Protein AF-A0A0K2U3G9-F1 (afdb_monomer_lite)

Foldseek 3Di:
DDDDDDDDDDDDDDDDDPDDDPPVVVVVVVVVVVVVVVVVVVVPDPDDDDDDDDDDPPPPPVPPDPPPPVVVVVVVVVVVVVVVVVVVVVVVVVVVLVVLLVVLLVVLLVLLVCLLVVPPPVDLDDLVSLLVSLLVVCVVPLPVSVVVSLVSLLVVLLVLLVVLVVLVVVCVVPVVSVVVSVVSLVSNLVSLLVSQVSCQVSNVSSCVVPVVVVPDGSSNSSNVSNCCNNPPDDD

InterPro domains:
  IPR029717 FAM193 family [PTHR15109] (114-235)
  IPR060283 FAM193A, N-terminal domain [PF27002] (161-235)

pLDDT: mean 78.13, std 20.88, range [34.03, 97.81]

Secondary structure (DSSP, 8-state):
--------------------SSHHHHHHHHHHHHHHHHHHHGGG---------PPPTTS-----PPPPHHHHHHHHHHHHHHHHHHHHHHHHHHHHHHHHHHHHHHHHHHHHHHHHHT---SS----HHHHHHHHHHHHH-HHHHHHHHHHHHHHHHHHHHHHHHHHHHHHTT-GGGHHHHHHHHHHHHHHHHHHHHHHGGGSHHHHHHTGGGGT--HHHHHHHHHIIIIIIS--

Sequence (235 aa):
MSVEEECSGARSGKEMNSVDCEEDGMMQDKLLEELLRLRLADNSCSNSSSSSSMLPPKQRLKLFQPRSKFEQFKDILQESQLRHCCEVQSHKEEVGLRATWSELKDGIAAIYSNILSGANSHDKPDLTPLQDKVAQLTWKDPHQLFVRLESGIREFVIDLKLQLIELLQKQAKNPSLAQDFIQSLLDGYEKICTAAAYISPALQELEMGHLRIFGLTWELMNKHLYQSIIYTDPL

Organism: Lepeophtheirus salmonis (NCBI:txid72036)

Radius of gyration: 32.25 Å; chains: 1; bounding box: 82×42×107 Å

Structure (mmCIF, N/CA/C/O backbone):
data_AF-A0A0K2U3G9-F1
#
_entry.id   AF-A0A0K2U3G9-F1
#
loop_
_atom_site.group_PDB
_atom_site.id
_atom_site.type_symbol
_atom_site.label_atom_id
_atom_site.label_alt_id
_atom_site.label_comp_id
_atom_site.label_asym_id
_atom_site.label_entity_id
_atom_site.label_seq_id
_atom_site.pdbx_PDB_ins_code
_atom_site.Cartn_x
_atom_site.Cartn_y
_atom_site.Cartn_z
_atom_site.occupancy
_atom_site.B_iso_or_equiv
_atom_site.auth_seq_id
_atom_site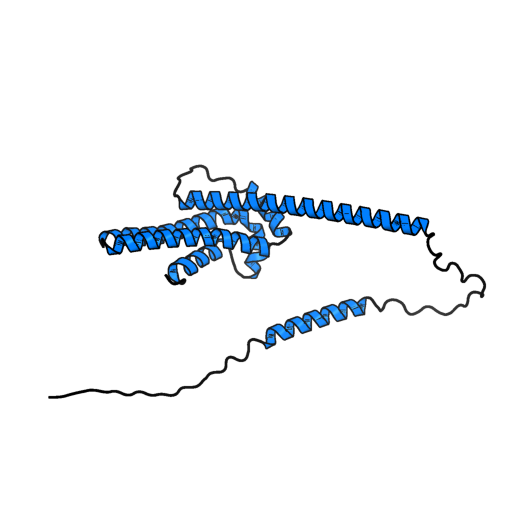.auth_comp_id
_atom_site.auth_asym_id
_atom_site.auth_atom_id
_atom_site.pdbx_PDB_model_num
ATOM 1 N N . MET A 1 1 ? -6.297 -21.100 65.114 1.00 39.56 1 MET A N 1
ATOM 2 C CA . MET A 1 1 ? -6.802 -22.061 64.116 1.00 39.56 1 MET A CA 1
ATOM 3 C C . MET A 1 1 ? -6.599 -21.373 62.775 1.00 39.56 1 MET A C 1
ATOM 5 O O . MET A 1 1 ? -7.385 -20.497 62.459 1.00 39.56 1 MET A O 1
ATOM 9 N N . SER A 1 2 ? -5.423 -21.460 62.141 1.00 38.16 2 SER A N 1
ATOM 10 C CA . SER A 1 2 ? -4.873 -22.662 61.469 1.00 38.16 2 SER A CA 1
ATOM 11 C C . SER A 1 2 ? -5.926 -23.170 60.479 1.00 38.16 2 SER A C 1
ATOM 13 O O . SER A 1 2 ? -7.016 -23.510 60.924 1.00 38.16 2 SER A O 1
ATOM 15 N N . VAL A 1 3 ? -5.707 -23.142 59.165 1.00 44.44 3 VAL A N 1
ATOM 16 C CA . VAL A 1 3 ? -4.705 -23.973 58.486 1.00 44.44 3 VAL A CA 1
ATOM 17 C C . VAL A 1 3 ? -4.186 -23.288 57.210 1.00 44.44 3 VAL A C 1
ATOM 19 O O . VAL A 1 3 ? -4.952 -22.684 56.463 1.00 44.44 3 VAL A O 1
ATOM 22 N N . GLU A 1 4 ? -2.877 -23.398 57.014 1.00 41.50 4 GLU A N 1
ATOM 23 C CA . GLU A 1 4 ? -2.138 -23.213 55.765 1.00 41.50 4 GLU A CA 1
ATOM 24 C C . GLU A 1 4 ? -2.431 -24.392 54.823 1.00 41.50 4 GLU A C 1
ATOM 26 O O . GLU A 1 4 ? -2.598 -25.514 55.294 1.00 41.50 4 GLU A O 1
ATOM 31 N N . GLU A 1 5 ? -2.432 -24.186 53.506 1.00 46.62 5 GLU A N 1
ATOM 32 C CA . GLU A 1 5 ? -2.226 -25.305 52.581 1.00 46.62 5 GLU A CA 1
ATOM 33 C C . GLU A 1 5 ? -1.282 -24.881 51.453 1.00 46.62 5 GLU A C 1
ATOM 35 O O . GLU A 1 5 ? -1.636 -24.183 50.502 1.00 46.62 5 GLU A O 1
ATOM 40 N N . GLU A 1 6 ? -0.028 -25.284 51.641 1.00 39.62 6 GLU A N 1
ATOM 41 C CA . GLU A 1 6 ? 0.981 -25.448 50.610 1.00 39.62 6 GLU A CA 1
ATOM 42 C C . GLU A 1 6 ? 0.557 -26.555 49.635 1.00 39.62 6 GLU A C 1
ATOM 44 O O . GLU A 1 6 ? 0.100 -27.622 50.044 1.00 39.62 6 GLU A O 1
ATOM 49 N N . CYS A 1 7 ? 0.840 -26.371 48.346 1.00 36.06 7 CYS A N 1
ATOM 50 C CA . CYS A 1 7 ? 1.172 -27.504 47.490 1.00 36.06 7 CYS A CA 1
ATOM 51 C C . CYS A 1 7 ? 2.282 -27.133 46.508 1.00 36.06 7 CYS A C 1
ATOM 53 O O . CYS A 1 7 ? 2.092 -26.445 45.507 1.00 36.06 7 CYS A O 1
ATOM 55 N N . SER A 1 8 ? 3.465 -27.639 46.851 1.00 37.75 8 SER A N 1
ATOM 56 C CA . SER A 1 8 ? 4.645 -27.798 46.018 1.00 37.75 8 SER A CA 1
ATOM 57 C C . SER A 1 8 ? 4.363 -28.667 44.790 1.00 37.75 8 SER A C 1
ATOM 59 O O . SER A 1 8 ? 3.769 -29.738 44.909 1.00 37.75 8 SER A O 1
ATOM 61 N N . GLY A 1 9 ? 4.903 -28.279 43.637 1.00 34.81 9 GLY A N 1
ATOM 62 C CA . GLY A 1 9 ? 4.912 -29.113 42.439 1.00 34.81 9 GLY A CA 1
ATOM 63 C C . GLY A 1 9 ? 6.086 -28.789 41.526 1.00 34.81 9 GLY A C 1
ATOM 64 O O . GLY A 1 9 ? 5.902 -28.266 40.434 1.00 34.81 9 GLY A O 1
ATOM 65 N N . ALA A 1 10 ? 7.302 -29.094 41.979 1.00 39.78 10 ALA A N 1
ATOM 66 C CA . ALA A 1 10 ? 8.484 -29.108 41.129 1.00 39.78 10 ALA A CA 1
ATOM 67 C C . ALA A 1 10 ? 8.396 -30.270 40.126 1.00 39.78 10 ALA A C 1
ATOM 69 O O . ALA A 1 10 ? 8.306 -31.435 40.521 1.00 39.78 10 ALA A O 1
ATOM 70 N N . ARG A 1 11 ? 8.505 -29.975 38.826 1.00 39.19 11 ARG A N 1
ATOM 71 C CA . ARG A 1 11 ? 8.952 -30.967 37.844 1.00 39.19 11 ARG A CA 1
ATOM 72 C C . ARG A 1 11 ? 9.837 -30.333 36.779 1.00 39.19 11 ARG A C 1
ATOM 74 O O . ARG A 1 11 ? 9.391 -29.605 35.903 1.00 39.19 11 ARG A O 1
ATOM 81 N N . SER A 1 12 ? 11.116 -30.665 36.926 1.00 42.38 12 SER A N 1
ATOM 82 C CA . SER A 1 12 ? 12.173 -30.625 35.924 1.00 42.38 12 SER A CA 1
ATOM 83 C C . SER A 1 12 ? 11.718 -31.272 34.612 1.00 42.38 12 SER A C 1
ATOM 85 O O . SER A 1 12 ? 11.101 -32.341 34.625 1.00 42.38 12 SER A O 1
ATOM 87 N N . GLY A 1 13 ? 12.030 -30.624 33.491 1.00 35.44 13 GLY A N 1
ATOM 88 C CA . GLY A 1 13 ? 11.599 -31.055 32.167 1.00 35.44 13 GLY A CA 1
ATOM 89 C C . GLY A 1 13 ? 12.324 -30.334 31.037 1.00 35.44 13 GLY A C 1
ATOM 90 O O . GLY A 1 13 ? 11.703 -29.576 30.314 1.00 35.44 13 GLY A O 1
ATOM 91 N N . LYS A 1 14 ? 13.621 -30.637 30.907 1.00 38.44 14 LYS A N 1
ATOM 92 C CA . LYS A 1 14 ? 14.368 -30.793 29.647 1.00 38.44 14 LYS A CA 1
ATOM 93 C C . LYS A 1 14 ? 14.402 -29.604 28.668 1.00 38.44 14 LYS A C 1
ATOM 95 O O . LYS A 1 14 ? 13.476 -29.370 27.901 1.00 38.44 14 LYS A O 1
ATOM 100 N N . GLU A 1 15 ? 15.574 -28.969 28.623 1.00 37.44 15 GLU A N 1
ATOM 101 C CA . GLU A 1 15 ? 16.102 -28.286 27.439 1.00 37.44 15 GLU A CA 1
ATOM 102 C C . GLU A 1 15 ? 15.908 -29.166 26.196 1.00 37.44 15 GLU A C 1
ATOM 104 O O . GLU A 1 15 ? 16.356 -30.317 26.158 1.00 37.44 15 GLU A O 1
ATOM 109 N N . MET A 1 16 ? 15.226 -28.626 25.187 1.00 35.97 16 MET A N 1
ATOM 110 C CA . MET A 1 16 ? 15.185 -29.198 23.849 1.00 35.97 16 MET A CA 1
ATOM 111 C C . MET A 1 16 ? 15.924 -28.228 22.932 1.00 35.97 16 MET A C 1
ATOM 113 O O . MET A 1 16 ? 15.447 -27.131 22.653 1.00 35.97 16 MET A O 1
ATOM 117 N N . ASN A 1 17 ? 17.133 -28.639 22.556 1.00 34.59 17 ASN A N 1
ATOM 118 C CA . ASN A 1 17 ? 18.014 -27.976 21.606 1.00 34.59 17 ASN A CA 1
ATOM 119 C C . ASN A 1 17 ? 17.257 -27.598 20.326 1.00 34.59 17 ASN A C 1
ATOM 121 O O . ASN A 1 17 ? 16.762 -28.481 19.628 1.00 34.59 17 ASN A O 1
ATOM 125 N N . SER A 1 18 ? 17.239 -26.308 19.986 1.00 35.03 18 SER A N 1
ATOM 126 C CA . SER A 1 18 ? 17.049 -25.845 18.611 1.00 35.03 18 SER A CA 1
ATOM 127 C C . SER A 1 18 ? 18.429 -25.657 17.981 1.00 35.03 18 SER A C 1
ATOM 129 O O . SER A 1 18 ? 18.993 -24.565 17.970 1.00 35.03 18 SER A O 1
ATOM 131 N N . VAL A 1 19 ? 19.006 -26.750 17.511 1.00 47.91 19 VAL A N 1
ATOM 132 C CA . VAL A 1 19 ? 20.070 -26.714 16.510 1.00 47.91 19 VAL A CA 1
ATOM 133 C C . VAL A 1 19 ? 19.450 -27.435 15.334 1.00 47.91 19 VAL A C 1
ATOM 135 O O . VAL A 1 19 ? 19.122 -28.597 15.513 1.00 47.91 19 VAL A O 1
ATOM 138 N N . ASP A 1 20 ? 19.125 -26.694 14.271 1.00 42.78 20 ASP A N 1
ATOM 139 C CA . ASP A 1 20 ? 18.938 -27.157 12.879 1.00 42.78 20 ASP A CA 1
ATOM 140 C C . ASP A 1 20 ? 18.245 -26.057 12.042 1.00 42.78 20 ASP A C 1
ATOM 142 O O . ASP A 1 20 ? 17.193 -26.263 11.446 1.00 42.78 20 ASP A O 1
ATOM 146 N N . CYS A 1 21 ? 18.826 -24.849 12.010 1.00 40.66 21 CYS A N 1
ATOM 147 C CA . CYS A 1 21 ? 18.434 -23.802 11.048 1.00 40.66 21 CYS A CA 1
ATOM 148 C C . CYS A 1 21 ? 19.629 -23.190 10.292 1.00 40.66 21 CYS A C 1
ATOM 150 O O . CYS A 1 21 ? 19.427 -22.331 9.439 1.00 40.66 21 CYS A O 1
ATOM 152 N N . GLU A 1 22 ? 20.870 -23.600 10.581 1.00 42.91 22 GLU A N 1
ATOM 153 C CA . GLU A 1 22 ? 22.068 -22.995 9.970 1.00 42.91 22 GLU A CA 1
ATOM 154 C C . GLU A 1 22 ? 22.642 -23.803 8.789 1.00 42.91 22 GLU A C 1
ATOM 156 O O . GLU A 1 22 ? 23.454 -23.276 8.028 1.00 42.91 22 GLU A O 1
ATOM 161 N N . GLU A 1 23 ? 22.213 -25.053 8.571 1.00 46.56 23 GLU A N 1
ATOM 162 C CA . GLU A 1 23 ? 22.755 -25.884 7.480 1.00 46.56 23 GLU A CA 1
ATOM 163 C C . GLU A 1 23 ? 22.152 -25.572 6.097 1.00 46.56 23 GLU A C 1
ATOM 165 O O . GLU A 1 23 ? 22.864 -25.663 5.093 1.00 46.56 23 GLU A O 1
ATOM 170 N N . ASP A 1 24 ? 20.899 -25.110 6.023 1.00 46.84 24 ASP A N 1
ATOM 171 C CA . ASP A 1 24 ? 20.228 -24.839 4.739 1.00 46.84 24 ASP A CA 1
ATOM 172 C C . ASP A 1 24 ? 20.798 -23.609 4.008 1.00 46.84 24 ASP A C 1
ATOM 174 O O . ASP A 1 24 ? 20.895 -23.602 2.777 1.00 46.84 24 ASP A O 1
ATOM 178 N N . GLY A 1 25 ? 21.258 -22.592 4.749 1.00 49.56 25 GLY A N 1
ATOM 179 C CA . GLY A 1 25 ? 21.891 -21.400 4.171 1.00 49.56 25 GLY A CA 1
ATOM 180 C C . GLY A 1 25 ? 23.269 -21.696 3.569 1.00 49.56 25 GLY A C 1
ATOM 181 O O . GLY A 1 25 ? 23.576 -21.273 2.455 1.00 49.56 25 GLY A O 1
ATOM 182 N N . MET A 1 26 ? 24.076 -22.517 4.251 1.00 52.31 26 MET A N 1
ATOM 183 C CA . MET A 1 26 ? 25.402 -22.909 3.754 1.00 52.31 26 MET A CA 1
ATOM 184 C C . MET A 1 26 ? 25.339 -23.800 2.507 1.00 52.31 26 MET A C 1
ATOM 186 O O . MET A 1 26 ? 26.293 -23.830 1.723 1.00 52.31 26 MET A O 1
ATOM 190 N N . MET A 1 27 ? 24.254 -24.556 2.314 1.00 59.66 27 MET A N 1
ATOM 191 C CA . MET A 1 27 ? 24.106 -25.426 1.146 1.00 59.66 27 MET A CA 1
ATOM 192 C C . MET A 1 27 ? 23.748 -24.640 -0.121 1.00 59.66 27 MET A C 1
ATOM 194 O O . MET A 1 27 ? 24.215 -24.989 -1.206 1.00 59.66 27 MET A O 1
ATOM 198 N N . GLN A 1 28 ? 22.989 -23.549 0.013 1.00 58.00 28 GLN A N 1
ATOM 199 C CA . GLN A 1 28 ? 22.645 -22.663 -1.103 1.00 58.00 28 GLN A CA 1
ATOM 200 C C . GLN A 1 28 ? 23.845 -21.835 -1.574 1.00 58.00 28 GLN A C 1
ATOM 202 O O . GLN A 1 28 ? 24.060 -21.726 -2.783 1.00 58.00 28 GLN A O 1
ATOM 207 N N . ASP A 1 29 ? 24.685 -21.365 -0.650 1.00 61.31 29 ASP A N 1
ATOM 208 C CA . ASP A 1 29 ? 25.920 -20.651 -0.995 1.00 61.31 29 ASP A CA 1
ATOM 209 C C . ASP A 1 29 ? 26.929 -21.560 -1.708 1.00 61.31 29 ASP A C 1
ATOM 211 O O . ASP A 1 29 ? 27.499 -21.175 -2.731 1.00 61.31 29 ASP A O 1
ATOM 215 N N . LYS A 1 30 ? 27.076 -22.816 -1.261 1.00 68.12 30 LYS A N 1
ATOM 216 C CA . LYS A 1 30 ? 27.900 -23.811 -1.969 1.00 68.12 30 LYS A CA 1
ATOM 217 C C . LYS A 1 30 ? 27.366 -24.119 -3.365 1.00 68.12 30 LYS A C 1
ATOM 219 O O . LYS A 1 30 ? 28.153 -24.283 -4.291 1.00 68.12 30 LYS A O 1
ATOM 224 N N . LEU A 1 31 ? 26.044 -24.184 -3.539 1.00 72.38 31 LEU A N 1
ATOM 225 C CA . LEU A 1 31 ? 25.434 -24.431 -4.847 1.00 72.38 31 LEU A CA 1
ATOM 226 C C . LEU A 1 31 ? 25.661 -23.254 -5.811 1.00 72.38 31 LEU A C 1
ATOM 228 O O . LEU A 1 31 ? 25.920 -23.462 -6.998 1.00 72.38 31 LEU A O 1
ATOM 232 N N . LEU A 1 32 ? 25.590 -22.022 -5.298 1.00 66.75 32 LEU A N 1
ATOM 233 C CA . LEU A 1 32 ? 25.846 -20.801 -6.059 1.00 66.75 32 LEU A CA 1
ATOM 234 C C . LEU A 1 32 ? 27.323 -20.687 -6.462 1.00 66.75 32 LEU A C 1
ATOM 236 O O . LEU A 1 32 ? 27.629 -20.327 -7.602 1.00 66.75 32 LEU A O 1
ATOM 240 N N . GLU A 1 33 ? 28.232 -21.048 -5.558 1.00 74.56 33 GLU A N 1
ATOM 241 C CA . GLU A 1 33 ? 29.670 -21.059 -5.818 1.00 74.56 33 GLU A CA 1
ATOM 242 C C . GLU A 1 33 ? 30.053 -22.138 -6.847 1.00 74.56 33 GLU A C 1
ATOM 244 O O . GLU A 1 33 ? 30.820 -21.862 -7.773 1.00 74.56 33 GLU A O 1
ATOM 249 N N . GLU A 1 34 ? 29.436 -23.323 -6.786 1.00 75.31 34 GLU A N 1
ATOM 250 C CA . GLU A 1 34 ? 29.651 -24.400 -7.763 1.00 75.31 34 GLU A CA 1
ATOM 251 C C . GLU A 1 34 ? 29.110 -24.028 -9.161 1.00 75.31 34 GLU A C 1
ATOM 253 O O . GLU A 1 34 ? 29.770 -24.269 -10.178 1.00 75.31 34 GLU A O 1
ATOM 258 N N . LEU A 1 35 ? 27.952 -23.356 -9.234 1.00 70.62 35 LEU A N 1
ATOM 259 C CA . LEU A 1 35 ? 27.378 -22.837 -10.486 1.00 70.62 35 LEU A CA 1
ATOM 260 C C . LEU A 1 35 ? 28.240 -21.734 -11.119 1.00 70.62 35 LEU A C 1
ATOM 262 O O . LEU A 1 35 ? 28.411 -21.704 -12.342 1.00 70.62 35 LEU A O 1
ATOM 266 N N . LEU A 1 36 ? 28.816 -20.845 -10.305 1.00 69.62 36 LEU A N 1
ATOM 267 C CA . LEU A 1 36 ? 29.762 -19.826 -10.770 1.00 69.62 36 LEU A CA 1
ATOM 268 C C . LEU A 1 36 ? 31.065 -20.460 -11.273 1.00 69.62 36 LEU A C 1
ATOM 270 O O . LEU A 1 36 ? 31.606 -20.032 -12.296 1.00 69.62 36 LEU A O 1
ATOM 274 N N . ARG A 1 37 ? 31.540 -21.518 -10.609 1.00 71.44 37 ARG A N 1
ATOM 275 C CA . ARG A 1 37 ? 32.759 -22.240 -10.991 1.00 71.44 37 ARG A CA 1
ATOM 276 C C . ARG A 1 37 ? 32.603 -22.994 -12.312 1.00 71.44 37 ARG A C 1
ATOM 278 O O . ARG A 1 37 ? 33.490 -22.910 -13.162 1.00 71.44 37 ARG A O 1
ATOM 285 N N . LEU A 1 38 ? 31.464 -23.658 -12.522 1.00 64.44 38 LEU A N 1
ATOM 286 C CA . LEU A 1 38 ? 31.131 -24.340 -13.781 1.00 64.44 38 LEU A CA 1
ATOM 287 C C . LEU A 1 38 ? 31.044 -23.353 -14.953 1.00 64.44 38 LEU A C 1
ATOM 289 O O . LEU A 1 38 ? 31.594 -23.607 -16.024 1.00 64.44 38 LEU A O 1
ATOM 293 N N . ARG A 1 39 ? 30.467 -22.167 -14.730 1.00 60.47 39 ARG A N 1
ATOM 294 C CA . ARG A 1 39 ? 30.346 -21.138 -15.773 1.00 60.47 39 ARG A CA 1
ATOM 295 C C . ARG A 1 39 ? 31.678 -20.494 -16.166 1.00 60.47 39 ARG A C 1
ATOM 297 O O . ARG A 1 39 ? 31.834 -20.053 -17.304 1.00 60.47 39 ARG A O 1
ATOM 304 N N . LEU A 1 40 ? 32.640 -20.445 -15.245 1.00 57.41 40 LEU A N 1
ATOM 305 C CA . LEU A 1 40 ? 34.004 -19.991 -15.530 1.00 57.41 40 LEU A CA 1
ATOM 306 C C . LEU A 1 40 ? 34.846 -21.078 -16.221 1.00 57.41 40 LEU A C 1
ATOM 308 O O . LEU A 1 40 ? 35.715 -20.742 -17.025 1.00 57.41 40 LEU A O 1
ATOM 312 N N . ALA A 1 41 ? 34.569 -22.361 -15.964 1.00 52.91 41 ALA A N 1
ATOM 313 C CA . ALA A 1 41 ? 35.246 -23.482 -16.617 1.00 52.91 41 ALA A CA 1
ATOM 314 C C . ALA A 1 41 ? 34.817 -23.655 -18.088 1.00 52.91 41 ALA A C 1
ATOM 316 O O . ALA A 1 41 ? 35.678 -23.837 -18.954 1.00 52.91 41 ALA A O 1
ATOM 317 N N . ASP A 1 42 ? 33.527 -23.487 -18.398 1.00 46.91 42 ASP A N 1
ATOM 318 C CA . ASP A 1 42 ? 32.988 -23.623 -19.763 1.00 46.91 42 ASP A CA 1
ATOM 319 C C . ASP A 1 42 ? 33.514 -22.566 -20.749 1.00 46.91 42 ASP A C 1
ATOM 321 O O . ASP A 1 42 ? 33.538 -22.790 -21.958 1.00 46.91 42 ASP A O 1
ATOM 325 N N . ASN A 1 43 ? 34.034 -21.440 -20.252 1.00 44.69 43 ASN A N 1
ATOM 326 C CA . ASN A 1 43 ? 34.634 -20.399 -21.092 1.00 44.69 43 ASN A CA 1
ATOM 327 C C . ASN A 1 43 ? 36.109 -20.659 -21.456 1.00 44.69 43 ASN A C 1
ATOM 329 O O . ASN A 1 43 ? 36.732 -19.828 -22.118 1.00 44.69 43 ASN A O 1
ATOM 333 N N . SER A 1 44 ? 36.685 -21.792 -21.035 1.00 43.31 44 SER A N 1
ATOM 334 C CA . SER A 1 44 ? 38.111 -22.096 -21.231 1.00 43.31 44 SER A CA 1
ATOM 335 C C . SER A 1 44 ? 38.412 -23.308 -22.119 1.00 43.31 44 SER A C 1
ATOM 337 O O . SER A 1 44 ? 39.584 -23.602 -22.360 1.00 43.31 44 SER A O 1
ATOM 339 N N . CYS A 1 45 ? 37.409 -23.986 -22.689 1.00 39.44 45 CYS A N 1
ATOM 340 C CA . CYS A 1 45 ? 37.639 -25.166 -23.532 1.00 39.44 45 CYS A CA 1
ATOM 341 C C . CYS A 1 45 ? 36.804 -25.177 -24.816 1.00 39.44 45 CYS A C 1
ATOM 343 O O . CYS A 1 45 ? 35.952 -26.031 -25.031 1.00 39.44 45 CYS A O 1
ATOM 345 N N . SER A 1 46 ? 37.157 -24.296 -25.745 1.00 37.78 46 SER A N 1
ATOM 346 C CA . SER A 1 46 ? 36.935 -24.552 -27.168 1.00 37.78 46 SER A CA 1
ATOM 347 C C . SER A 1 46 ? 38.105 -23.991 -27.965 1.00 37.78 46 SER A C 1
ATOM 349 O O . SER A 1 46 ? 38.115 -22.814 -28.319 1.00 37.78 46 SER A O 1
ATOM 351 N N . ASN A 1 47 ? 39.132 -24.827 -28.158 1.00 35.62 47 ASN A N 1
ATOM 352 C CA . ASN A 1 47 ? 39.751 -25.105 -29.462 1.00 35.62 47 ASN A CA 1
ATOM 353 C C . ASN A 1 47 ? 41.090 -25.838 -29.287 1.00 35.62 47 ASN A C 1
ATOM 355 O O . ASN A 1 47 ? 42.143 -25.222 -29.126 1.00 35.62 47 ASN A O 1
ATOM 359 N N . SER A 1 48 ? 41.073 -27.163 -29.414 1.00 39.19 48 SER A N 1
ATOM 360 C CA . SER A 1 48 ? 42.279 -27.941 -29.700 1.00 39.19 48 SER A CA 1
ATOM 361 C C . SER A 1 48 ? 41.964 -29.077 -30.670 1.00 39.19 48 SER A C 1
ATOM 363 O O . SER A 1 48 ? 41.461 -30.128 -30.291 1.00 39.19 48 SER A O 1
ATOM 365 N N . SER A 1 49 ? 42.254 -28.848 -31.953 1.00 38.00 49 SER A N 1
ATOM 366 C CA . SER A 1 49 ? 42.854 -29.834 -32.872 1.00 38.00 49 SER A CA 1
ATOM 367 C C . SER A 1 49 ? 42.860 -29.295 -34.304 1.00 38.00 49 SER A C 1
ATOM 369 O O . SER A 1 49 ? 41.858 -29.337 -35.007 1.00 38.00 49 SER A O 1
ATOM 371 N N . SER A 1 50 ? 44.014 -28.807 -34.763 1.00 34.03 50 SER A N 1
ATOM 372 C CA . SER A 1 50 ? 44.369 -28.770 -36.189 1.00 34.03 50 SER A CA 1
ATOM 373 C C . SER A 1 50 ? 45.888 -28.648 -36.334 1.00 34.03 50 SER A C 1
ATOM 375 O O . SER A 1 50 ? 46.468 -27.580 -36.180 1.00 34.03 50 SER A O 1
ATOM 377 N N . SER A 1 51 ? 46.504 -29.813 -36.542 1.00 35.56 51 SER A N 1
ATOM 378 C CA . SER A 1 51 ? 47.657 -30.083 -37.413 1.00 35.56 51 SER A CA 1
ATOM 379 C C . SER A 1 51 ? 48.663 -28.955 -37.686 1.00 35.56 51 SER A C 1
ATOM 381 O O . SER A 1 51 ? 48.416 -28.019 -38.443 1.00 35.56 51 SER A O 1
ATOM 383 N N . SER A 1 52 ? 49.872 -29.170 -37.163 1.00 46.47 52 SER A N 1
ATOM 384 C CA . SER A 1 52 ? 51.124 -28.518 -37.537 1.00 46.47 52 SER A CA 1
ATOM 385 C C . SER A 1 52 ? 51.359 -28.493 -39.052 1.00 46.47 52 SER A C 1
ATOM 387 O O . SER A 1 52 ? 51.656 -29.517 -39.660 1.00 46.47 52 SER A O 1
ATOM 389 N N . SER A 1 53 ? 51.368 -27.297 -39.635 1.00 40.09 53 SER A N 1
ATOM 390 C CA . SER A 1 53 ? 52.144 -26.999 -40.840 1.00 40.09 53 SER A CA 1
ATOM 391 C C . SER A 1 53 ? 52.953 -25.733 -40.581 1.00 40.09 53 SER A C 1
ATOM 393 O O . SER A 1 53 ? 52.398 -24.644 -40.423 1.00 40.09 53 SER A O 1
ATOM 395 N N . MET A 1 54 ? 54.271 -25.890 -40.468 1.00 46.78 54 MET A N 1
ATOM 396 C CA . MET A 1 54 ? 55.199 -24.787 -40.253 1.00 46.78 54 MET A CA 1
ATOM 397 C C . MET A 1 54 ? 55.209 -23.855 -41.464 1.00 46.78 54 MET A C 1
ATOM 399 O O . MET A 1 54 ? 55.588 -24.259 -42.561 1.00 46.78 54 MET A O 1
ATOM 403 N N . LEU A 1 55 ? 54.834 -22.594 -41.248 1.00 44.50 55 LEU A N 1
ATOM 404 C CA . LEU A 1 55 ? 55.116 -21.512 -42.185 1.00 44.50 55 LEU A CA 1
ATOM 405 C C . LEU A 1 55 ? 56.515 -20.924 -41.919 1.00 44.50 55 LEU A C 1
ATOM 407 O O . LEU A 1 55 ? 56.982 -20.941 -40.775 1.00 44.50 55 LEU A O 1
ATOM 411 N N . PRO A 1 56 ? 57.199 -20.399 -42.954 1.00 47.41 56 PRO A N 1
ATOM 412 C CA . PRO A 1 56 ? 58.604 -20.026 -42.865 1.00 47.41 56 PRO A CA 1
ATOM 413 C C . PRO A 1 56 ? 58.865 -18.841 -41.912 1.00 47.41 56 PRO A C 1
ATOM 415 O O . PRO A 1 56 ? 57.992 -17.983 -41.737 1.00 47.41 56 PRO A O 1
ATOM 418 N N . PRO A 1 57 ? 60.090 -18.698 -41.359 1.00 46.31 57 PRO A N 1
ATOM 419 C CA . PRO A 1 57 ? 60.412 -17.778 -40.255 1.00 46.31 57 PRO A CA 1
ATOM 420 C C . PRO A 1 57 ? 60.454 -16.272 -40.596 1.00 46.31 57 PRO A C 1
ATOM 422 O O . PRO A 1 57 ? 61.204 -15.528 -39.969 1.00 46.31 57 PRO A O 1
ATOM 425 N N . LYS A 1 58 ? 59.698 -15.786 -41.591 1.00 45.62 58 LYS A N 1
ATOM 426 C CA . LYS A 1 58 ? 59.741 -14.373 -42.035 1.00 45.62 58 LYS A CA 1
ATOM 427 C C . LYS A 1 58 ? 58.389 -13.657 -42.130 1.00 45.62 58 LYS A C 1
ATOM 429 O O . LYS A 1 58 ? 58.335 -12.543 -42.632 1.00 45.62 58 LYS A O 1
ATOM 434 N N . GLN A 1 59 ? 57.307 -14.229 -41.600 1.00 51.72 59 GLN A N 1
ATOM 435 C CA . GLN A 1 59 ? 55.984 -13.573 -41.584 1.00 51.72 59 GLN A CA 1
ATOM 436 C C . GLN A 1 59 ? 55.353 -13.497 -40.183 1.00 51.72 59 GLN A C 1
ATOM 438 O O . GLN A 1 59 ? 54.138 -13.429 -40.038 1.00 51.72 59 GLN A O 1
ATOM 443 N N . ARG A 1 60 ? 56.175 -13.486 -39.123 1.00 51.44 60 ARG A N 1
ATOM 444 C CA . ARG A 1 60 ? 55.712 -13.548 -37.723 1.00 51.44 60 ARG A CA 1
ATOM 445 C C . ARG A 1 60 ? 55.653 -12.196 -36.994 1.00 51.44 60 ARG A C 1
ATOM 447 O O . ARG A 1 60 ? 55.660 -12.163 -35.772 1.00 51.44 60 ARG A O 1
ATOM 454 N N . LEU A 1 61 ? 55.592 -11.081 -37.724 1.00 51.72 61 LEU A N 1
ATOM 455 C CA . LEU A 1 61 ? 55.528 -9.724 -37.161 1.00 51.72 61 LEU A CA 1
ATOM 456 C C . LEU A 1 61 ? 54.430 -8.894 -37.847 1.00 51.72 61 LEU A C 1
ATOM 458 O O . LEU A 1 61 ? 54.681 -7.853 -38.439 1.00 51.72 61 LEU A O 1
ATOM 462 N N . LYS A 1 62 ? 53.177 -9.333 -37.724 1.00 51.25 62 LYS A N 1
ATOM 463 C CA . LYS A 1 62 ? 52.101 -8.383 -37.403 1.00 51.25 62 LYS A CA 1
ATOM 464 C C . LYS A 1 62 ? 51.735 -8.590 -35.938 1.00 51.25 62 LYS A C 1
ATOM 466 O O . LYS A 1 62 ? 50.605 -8.914 -35.595 1.00 51.25 62 LYS A O 1
ATOM 471 N N . LEU A 1 63 ? 52.763 -8.498 -35.088 1.00 48.06 63 LEU A N 1
ATOM 472 C CA . LEU A 1 63 ? 52.576 -8.298 -33.659 1.00 48.06 63 LEU A CA 1
ATOM 473 C C . LEU A 1 63 ? 51.713 -7.049 -33.503 1.00 48.06 63 LEU A C 1
ATOM 475 O O . LEU A 1 63 ? 51.949 -6.068 -34.208 1.00 48.06 63 LEU A O 1
ATOM 479 N N . PHE A 1 64 ? 50.736 -7.122 -32.604 1.00 53.22 64 PHE A N 1
ATOM 480 C CA . PHE A 1 64 ? 49.984 -5.998 -32.060 1.00 53.22 64 PHE A CA 1
ATOM 481 C C . PHE A 1 64 ? 50.853 -4.731 -32.062 1.00 53.22 64 PHE A C 1
ATOM 483 O O . PHE A 1 64 ? 51.778 -4.609 -31.258 1.00 53.22 64 PHE A O 1
ATOM 490 N N . GLN A 1 65 ? 50.641 -3.840 -33.035 1.00 57.28 65 GLN A N 1
ATOM 491 C CA . GLN A 1 65 ? 51.382 -2.587 -33.078 1.00 57.28 65 GLN A CA 1
ATOM 492 C C . GLN A 1 65 ? 50.879 -1.765 -31.892 1.00 57.28 65 GLN A C 1
ATOM 494 O O . GLN A 1 65 ? 49.670 -1.525 -31.818 1.00 57.28 65 GLN A O 1
ATOM 499 N N . PRO A 1 66 ? 51.748 -1.348 -30.953 1.00 59.56 66 PRO A N 1
ATOM 500 C CA . PRO A 1 66 ? 51.321 -0.478 -29.872 1.00 59.56 66 PRO A CA 1
ATOM 501 C C . PRO A 1 66 ? 50.686 0.763 -30.494 1.00 59.56 66 PRO A C 1
ATOM 503 O O . PRO A 1 66 ? 51.322 1.434 -31.313 1.00 59.56 66 PRO A O 1
ATOM 506 N N . ARG A 1 67 ? 49.422 1.046 -30.148 1.00 67.00 67 ARG A N 1
ATOM 507 C CA . ARG A 1 67 ? 48.757 2.281 -30.577 1.00 67.00 67 ARG A CA 1
ATOM 508 C C . ARG A 1 67 ? 49.679 3.456 -30.262 1.00 67.00 67 ARG A C 1
ATOM 510 O O . ARG A 1 67 ? 50.299 3.479 -29.196 1.00 67.00 67 ARG A O 1
ATOM 517 N N . SER A 1 68 ? 49.773 4.424 -31.175 1.00 85.00 68 SER A N 1
ATOM 518 C CA . SER A 1 68 ? 50.496 5.669 -30.901 1.00 85.00 68 SER A CA 1
ATOM 519 C C . SER A 1 68 ? 49.987 6.270 -29.593 1.00 85.00 68 SER A C 1
ATOM 521 O O . SER A 1 68 ? 48.791 6.186 -29.310 1.00 85.00 68 SER A O 1
ATOM 523 N N . LYS A 1 69 ? 50.866 6.917 -28.817 1.00 81.75 69 LYS A N 1
ATOM 524 C CA . LYS A 1 69 ? 50.460 7.644 -27.603 1.00 81.75 69 LYS A CA 1
ATOM 525 C C . LYS A 1 69 ? 49.268 8.563 -27.881 1.00 81.75 69 LYS A C 1
ATOM 527 O O . LYS A 1 69 ? 48.361 8.638 -27.069 1.00 81.75 69 LYS A O 1
ATOM 532 N N . PHE A 1 70 ? 49.236 9.196 -29.053 1.00 85.00 70 PHE A N 1
ATOM 533 C CA . PHE A 1 70 ? 48.128 10.048 -29.485 1.00 85.00 70 PHE A CA 1
ATOM 534 C C . PHE A 1 70 ? 46.790 9.303 -29.620 1.00 85.00 70 PHE A C 1
ATOM 536 O O . PHE A 1 70 ? 45.766 9.816 -29.186 1.00 85.00 70 PHE A O 1
ATOM 543 N N . GLU A 1 71 ? 46.792 8.087 -30.170 1.00 80.44 71 GLU A N 1
ATOM 544 C CA . GLU A 1 71 ? 45.581 7.261 -30.284 1.00 80.44 71 GLU A CA 1
ATOM 545 C C . GLU A 1 71 ? 45.138 6.730 -28.916 1.00 80.44 71 GLU A C 1
ATOM 547 O O . GLU A 1 71 ? 43.953 6.750 -28.615 1.00 80.44 71 GLU A O 1
ATOM 552 N N . GLN A 1 72 ? 46.081 6.375 -28.036 1.00 80.94 72 GLN A N 1
ATOM 553 C CA . GLN A 1 72 ? 45.761 6.021 -26.647 1.00 80.94 72 GLN A CA 1
ATOM 554 C C . GLN A 1 72 ? 45.133 7.203 -25.891 1.00 80.94 72 GLN A C 1
ATOM 556 O O . GLN A 1 72 ? 44.158 7.024 -25.171 1.00 80.94 72 GLN A O 1
ATOM 561 N N . PHE A 1 73 ? 45.646 8.426 -26.079 1.00 85.56 73 PHE A N 1
ATOM 562 C CA . PHE A 1 73 ? 45.041 9.625 -25.492 1.00 85.56 73 PHE A CA 1
ATOM 563 C C . PHE A 1 73 ? 43.623 9.877 -26.020 1.00 85.56 73 PHE A C 1
ATOM 565 O O . PHE A 1 73 ? 42.752 10.248 -25.237 1.00 85.56 73 PHE A O 1
ATOM 572 N N . LYS A 1 74 ? 43.363 9.653 -27.315 1.00 83.25 74 LYS A N 1
ATOM 573 C CA . LYS A 1 74 ? 42.004 9.740 -27.872 1.00 83.25 74 LYS A CA 1
ATOM 574 C C . LYS A 1 74 ? 41.068 8.699 -27.270 1.00 83.25 74 LYS A C 1
ATOM 576 O O . LYS A 1 74 ? 39.956 9.062 -26.907 1.00 83.25 74 LYS A O 1
ATOM 581 N N . ASP A 1 75 ? 41.523 7.455 -27.127 1.00 84.75 75 ASP A N 1
ATOM 582 C CA . ASP A 1 75 ? 40.735 6.385 -26.509 1.00 84.75 75 ASP A CA 1
ATOM 583 C C . ASP A 1 75 ? 40.373 6.739 -25.063 1.00 84.75 75 ASP A C 1
ATOM 585 O O . ASP A 1 75 ? 39.216 6.623 -24.680 1.00 84.75 75 ASP A O 1
ATOM 589 N N . ILE A 1 76 ? 41.332 7.256 -24.284 1.00 87.12 76 ILE A N 1
ATOM 590 C CA . ILE A 1 76 ? 41.101 7.698 -22.900 1.00 87.12 76 ILE A CA 1
ATOM 591 C C . ILE A 1 76 ? 40.072 8.834 -22.848 1.00 87.12 76 ILE A C 1
ATOM 593 O O . ILE A 1 76 ? 39.177 8.824 -22.003 1.00 87.12 76 ILE A O 1
ATOM 597 N N . LEU A 1 77 ? 40.175 9.821 -23.745 1.00 91.25 77 LEU A N 1
ATOM 598 C CA . LEU A 1 77 ? 39.206 10.918 -23.813 1.00 91.25 77 LEU A CA 1
ATOM 599 C C . LEU A 1 77 ? 37.816 10.420 -24.219 1.00 91.25 77 LEU A C 1
ATOM 601 O O . LEU A 1 77 ? 36.825 10.845 -23.631 1.00 91.25 77 LEU A O 1
ATOM 605 N N . GLN A 1 78 ? 37.740 9.508 -25.187 1.00 89.81 78 GLN A N 1
ATOM 606 C CA . GLN A 1 78 ? 36.485 8.925 -25.646 1.00 89.81 78 GLN A CA 1
ATOM 607 C C . GLN A 1 78 ? 35.844 8.049 -24.564 1.00 89.81 78 GLN A C 1
ATOM 609 O O . GLN A 1 78 ? 34.645 8.152 -24.331 1.00 89.81 78 GLN A O 1
ATOM 614 N N . GLU A 1 79 ? 36.625 7.232 -23.860 1.00 89.56 79 GLU A N 1
ATOM 615 C CA . GLU A 1 79 ? 36.154 6.420 -22.740 1.00 89.56 79 GLU A CA 1
ATOM 616 C C . GLU A 1 79 ? 35.667 7.297 -21.581 1.00 89.56 79 GLU A C 1
ATOM 618 O O . GLU A 1 79 ? 34.603 7.039 -21.026 1.00 89.56 79 GLU A O 1
ATOM 623 N N . SER A 1 80 ? 36.393 8.370 -21.256 1.00 87.38 80 SER A N 1
ATOM 624 C CA . SER A 1 80 ? 35.976 9.356 -20.252 1.00 87.38 80 SER A CA 1
ATOM 625 C C . SER A 1 80 ? 34.651 10.031 -20.627 1.00 87.38 80 SER A C 1
ATOM 627 O O . SER A 1 80 ? 33.740 10.112 -19.805 1.00 87.38 80 SER A O 1
ATOM 629 N N . GLN A 1 81 ? 34.491 10.438 -21.892 1.00 90.50 81 GLN A N 1
ATOM 630 C CA . GLN A 1 81 ? 33.234 11.003 -22.392 1.00 90.50 81 GLN A CA 1
ATOM 631 C C . GLN A 1 81 ? 32.086 9.990 -22.351 1.00 90.50 81 GLN A C 1
ATOM 633 O O . GLN A 1 81 ? 30.992 10.335 -21.914 1.00 90.50 81 GLN A O 1
ATOM 638 N N . LEU A 1 82 ? 32.326 8.740 -22.758 1.00 89.44 82 LEU A N 1
ATOM 639 C CA . LEU A 1 82 ? 31.324 7.675 -22.703 1.00 89.44 82 LEU A CA 1
ATOM 640 C C . LEU A 1 82 ? 30.903 7.376 -21.262 1.00 89.44 82 LEU A C 1
ATOM 642 O O . LEU A 1 82 ? 29.708 7.293 -20.995 1.00 89.44 82 LEU A O 1
ATOM 646 N N . ARG A 1 83 ? 31.858 7.280 -20.328 1.00 85.38 83 ARG A N 1
ATOM 647 C CA . ARG A 1 83 ? 31.583 7.110 -18.892 1.00 85.38 83 ARG A CA 1
ATOM 648 C C . ARG A 1 83 ? 30.730 8.257 -18.361 1.00 85.38 83 ARG A C 1
ATOM 650 O O . ARG A 1 83 ? 29.691 7.997 -17.766 1.00 85.38 83 ARG A O 1
ATOM 657 N N . HIS A 1 84 ? 31.094 9.499 -18.672 1.00 89.81 84 HIS A N 1
ATOM 658 C CA . HIS A 1 84 ? 30.315 10.666 -18.268 1.00 89.81 84 HIS A CA 1
ATOM 659 C C . HIS A 1 84 ? 28.897 10.663 -18.864 1.00 89.81 84 HIS A C 1
ATOM 661 O O . HIS A 1 84 ? 27.927 10.935 -18.162 1.00 89.81 84 HIS A O 1
ATOM 667 N N . CYS A 1 85 ? 28.736 10.310 -20.143 1.00 85.19 85 CYS A N 1
ATOM 668 C CA . CYS A 1 85 ? 27.415 10.176 -20.759 1.00 85.19 85 CYS A CA 1
ATOM 669 C C . CYS A 1 85 ? 26.574 9.076 -20.095 1.00 85.19 85 CYS A C 1
ATOM 671 O O . CYS A 1 85 ? 25.390 9.301 -19.843 1.00 85.19 85 CYS A O 1
ATOM 673 N N . CYS A 1 86 ? 27.170 7.922 -19.780 1.00 83.62 86 CYS A N 1
ATOM 674 C CA . CYS A 1 86 ? 26.503 6.846 -19.046 1.00 83.62 86 CYS A CA 1
ATOM 675 C C . CYS A 1 86 ? 26.075 7.295 -17.643 1.00 83.62 86 CYS A C 1
ATOM 677 O O . CYS A 1 86 ? 24.944 7.033 -17.246 1.00 83.62 86 CYS A O 1
ATOM 679 N N . GLU A 1 87 ? 26.933 8.007 -16.911 1.00 80.81 87 GLU A N 1
ATOM 680 C CA . GLU A 1 87 ? 26.622 8.551 -15.582 1.00 80.81 87 GLU A CA 1
ATOM 681 C C . GLU A 1 87 ? 25.473 9.562 -15.637 1.00 80.81 87 GLU A C 1
ATOM 683 O O . GLU A 1 87 ? 24.522 9.470 -14.861 1.00 80.81 87 GLU A O 1
ATOM 688 N N . VAL A 1 88 ? 25.511 10.497 -16.592 1.00 84.44 88 VAL A N 1
ATOM 689 C CA . VAL A 1 88 ? 24.436 11.479 -16.798 1.00 84.44 88 VAL A CA 1
ATOM 690 C C . VAL A 1 88 ? 23.120 10.785 -17.150 1.00 84.44 88 VAL A C 1
ATOM 692 O O . VAL A 1 88 ? 22.065 11.192 -16.661 1.00 84.44 88 VAL A O 1
ATOM 695 N N . GLN A 1 89 ? 23.161 9.747 -17.986 1.00 74.69 89 GLN A N 1
ATOM 696 C CA . GLN A 1 89 ? 21.976 8.981 -18.363 1.00 74.69 89 GLN A CA 1
ATOM 697 C C . GLN A 1 89 ? 21.418 8.185 -17.177 1.00 74.69 89 GLN A C 1
ATOM 699 O O . GLN A 1 89 ? 20.227 8.289 -16.896 1.00 74.69 89 GLN A O 1
ATOM 704 N N . SER A 1 90 ? 22.274 7.485 -16.429 1.00 76.38 90 SER A N 1
ATOM 705 C CA . SER A 1 90 ? 21.897 6.775 -15.200 1.00 76.38 90 SER A CA 1
ATOM 706 C C . SER A 1 90 ? 21.251 7.725 -14.197 1.00 76.38 90 SER A C 1
ATOM 708 O O . SER A 1 90 ? 20.180 7.444 -13.669 1.00 76.38 90 SER A O 1
ATOM 710 N N . HIS A 1 91 ? 21.842 8.905 -13.990 1.00 78.75 91 HIS A N 1
ATOM 711 C CA . HIS A 1 91 ? 21.293 9.897 -13.074 1.00 78.75 91 HIS A CA 1
ATOM 712 C C . HIS A 1 91 ? 19.918 10.410 -13.523 1.00 78.75 91 HIS A C 1
ATOM 714 O O . HIS A 1 91 ? 19.007 10.542 -12.705 1.00 78.75 91 HIS A O 1
ATOM 720 N N . LYS A 1 92 ? 19.731 10.673 -14.823 1.00 80.44 92 LYS A N 1
ATOM 721 C CA . LYS A 1 92 ? 18.423 11.065 -15.376 1.00 80.44 92 LYS A CA 1
ATOM 722 C C . LYS A 1 92 ? 17.379 9.967 -15.196 1.00 80.44 92 LYS A C 1
ATOM 724 O O . LYS A 1 92 ? 16.252 10.270 -14.813 1.00 80.44 92 LYS A O 1
ATOM 729 N N . GLU A 1 93 ? 17.749 8.715 -15.446 1.00 82.88 93 GLU A N 1
ATOM 730 C CA . GLU A 1 93 ? 16.869 7.563 -15.246 1.00 82.88 93 GLU A CA 1
ATOM 731 C C . GLU A 1 93 ? 16.479 7.400 -13.776 1.00 82.88 93 GLU A C 1
ATOM 733 O O . GLU A 1 93 ? 15.302 7.220 -13.473 1.00 82.88 93 GLU A O 1
ATOM 738 N N . GLU A 1 94 ? 17.424 7.553 -12.848 1.00 81.25 94 GLU A N 1
ATOM 739 C CA . GLU A 1 94 ? 17.140 7.536 -11.413 1.00 81.25 94 GLU A CA 1
ATOM 740 C C . GLU A 1 94 ? 16.201 8.666 -10.979 1.00 81.25 94 GLU A C 1
ATOM 742 O O . GLU A 1 94 ? 15.300 8.445 -10.170 1.00 81.25 94 GLU A O 1
ATOM 747 N N . VAL A 1 95 ? 16.405 9.888 -11.485 1.00 83.69 95 VAL A N 1
ATOM 748 C CA . VAL A 1 95 ? 15.512 11.021 -11.197 1.00 83.69 95 VAL A CA 1
ATOM 749 C C . VAL A 1 95 ? 14.109 10.744 -11.742 1.00 83.69 95 VAL A C 1
ATOM 751 O O . VAL A 1 95 ? 13.136 10.961 -11.022 1.00 83.69 95 VAL A O 1
ATOM 754 N N . GLY A 1 96 ? 14.001 10.212 -12.963 1.00 84.88 96 GLY A N 1
ATOM 755 C CA . GLY A 1 96 ? 12.724 9.814 -13.557 1.00 84.88 96 GLY A CA 1
ATOM 756 C C . GLY A 1 96 ? 12.006 8.744 -12.734 1.00 84.88 96 GLY A C 1
ATOM 757 O O . GLY A 1 96 ? 10.836 8.909 -12.404 1.00 84.88 96 GLY A O 1
ATOM 758 N N . LEU A 1 97 ? 12.719 7.697 -12.309 1.00 86.94 97 LEU A N 1
ATOM 759 C CA . LEU A 1 97 ? 12.163 6.638 -11.461 1.00 86.94 97 LEU A CA 1
ATOM 760 C C . LEU A 1 97 ? 11.715 7.162 -10.094 1.00 86.94 97 LEU A C 1
ATOM 762 O O . LEU A 1 97 ? 10.660 6.762 -9.606 1.00 86.94 97 LEU A O 1
ATOM 766 N N . ARG A 1 98 ? 12.474 8.083 -9.485 1.00 88.75 98 ARG A N 1
ATOM 767 C CA . ARG A 1 98 ? 12.071 8.750 -8.236 1.00 88.75 98 ARG A CA 1
ATOM 768 C C . ARG A 1 98 ? 10.785 9.562 -8.408 1.00 88.75 98 ARG A C 1
ATOM 770 O O . ARG A 1 98 ? 9.943 9.531 -7.513 1.00 88.75 98 ARG A O 1
ATOM 777 N N . ALA A 1 99 ? 10.614 10.250 -9.536 1.00 91.38 99 ALA A N 1
ATOM 7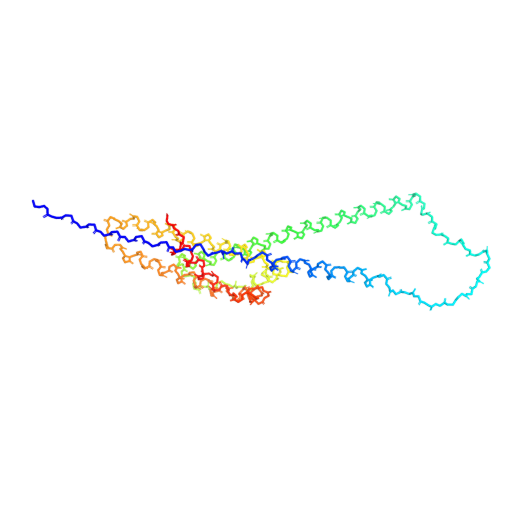78 C CA . ALA A 1 99 ? 9.385 10.983 -9.837 1.00 91.38 99 ALA A CA 1
ATOM 779 C C . ALA A 1 99 ? 8.194 10.032 -10.038 1.00 91.38 99 ALA A C 1
ATOM 781 O O . ALA A 1 99 ? 7.184 10.177 -9.349 1.00 91.38 99 ALA A O 1
ATOM 782 N N . THR A 1 100 ? 8.345 8.995 -10.874 1.00 93.12 100 THR A N 1
ATOM 783 C CA . THR A 1 100 ? 7.323 7.950 -11.067 1.00 93.12 100 THR A CA 1
ATOM 784 C C . THR A 1 100 ? 6.912 7.325 -9.736 1.00 93.12 100 THR A C 1
ATOM 786 O O . THR A 1 100 ? 5.722 7.142 -9.477 1.00 93.12 100 THR A O 1
ATOM 789 N N . TRP A 1 101 ? 7.893 7.029 -8.878 1.00 93.06 101 TRP A N 1
ATOM 790 C CA . TRP A 1 101 ? 7.667 6.503 -7.537 1.00 93.06 101 TRP A CA 1
ATOM 791 C C . TRP A 1 101 ? 6.813 7.442 -6.681 1.00 93.06 101 TRP A C 1
ATOM 793 O O . TRP A 1 101 ? 5.846 6.995 -6.064 1.00 93.06 101 TRP A O 1
ATOM 803 N N . SER A 1 102 ? 7.167 8.731 -6.635 1.00 92.94 102 SER A N 1
ATOM 804 C CA . SER A 1 102 ? 6.422 9.718 -5.849 1.00 92.94 102 SER A CA 1
ATOM 805 C C . SER A 1 102 ? 4.972 9.794 -6.308 1.00 92.94 102 SER A C 1
ATOM 807 O O . SER A 1 102 ? 4.073 9.668 -5.488 1.00 92.94 102 SER A O 1
ATOM 809 N N . GLU A 1 103 ? 4.743 9.898 -7.617 1.00 94.38 103 GLU A N 1
ATOM 810 C CA . GLU A 1 103 ? 3.396 9.998 -8.183 1.00 94.38 103 GLU A CA 1
ATOM 811 C C . GLU A 1 103 ? 2.549 8.748 -7.906 1.00 94.38 103 GLU A C 1
ATOM 813 O O . GLU A 1 103 ? 1.371 8.865 -7.569 1.00 94.38 103 GLU A O 1
ATOM 818 N N . LEU A 1 104 ? 3.141 7.549 -8.003 1.00 95.56 104 LEU A N 1
ATOM 819 C CA . LEU A 1 104 ? 2.455 6.303 -7.651 1.00 95.56 104 LEU A CA 1
ATOM 820 C C . LEU A 1 104 ? 2.058 6.292 -6.170 1.00 95.56 104 LEU A C 1
ATOM 822 O O . LEU A 1 104 ? 0.908 6.000 -5.837 1.00 95.56 104 LEU A O 1
ATOM 826 N N . LYS A 1 105 ? 3.009 6.614 -5.288 1.00 94.50 105 LYS A N 1
ATOM 827 C CA . LYS A 1 105 ? 2.786 6.651 -3.841 1.00 94.50 105 LYS A CA 1
ATOM 828 C C . LYS A 1 105 ? 1.691 7.657 -3.487 1.00 94.50 105 LYS A C 1
ATOM 830 O O . LYS A 1 105 ? 0.804 7.324 -2.710 1.00 94.50 105 LYS A O 1
ATOM 835 N N . ASP A 1 106 ? 1.734 8.851 -4.067 1.00 93.38 106 ASP A N 1
ATOM 836 C CA . ASP A 1 106 ? 0.770 9.914 -3.788 1.00 93.38 106 ASP A CA 1
ATOM 837 C C . ASP A 1 106 ? -0.633 9.535 -4.293 1.00 93.38 106 ASP A C 1
ATOM 839 O O . ASP A 1 106 ? -1.619 9.750 -3.589 1.00 93.38 106 ASP A O 1
ATOM 843 N N . GLY A 1 107 ? -0.733 8.880 -5.457 1.00 94.12 107 GLY A N 1
ATOM 844 C CA . GLY A 1 107 ? -1.999 8.358 -5.977 1.00 94.12 107 GLY A CA 1
ATOM 845 C C . GLY A 1 107 ? -2.607 7.257 -5.102 1.00 94.12 107 GLY A C 1
ATOM 846 O O . GLY A 1 107 ? -3.791 7.311 -4.768 1.00 94.12 107 GLY A O 1
ATOM 847 N N . ILE A 1 108 ? -1.796 6.286 -4.672 1.00 95.06 108 ILE A N 1
ATOM 848 C CA . ILE A 1 108 ? -2.231 5.229 -3.745 1.00 95.06 108 ILE A CA 1
ATOM 849 C C . ILE A 1 108 ? -2.649 5.835 -2.401 1.00 95.06 108 ILE A C 1
ATOM 851 O O . ILE A 1 108 ? -3.740 5.544 -1.912 1.00 95.06 108 ILE A O 1
ATOM 855 N N . ALA A 1 109 ? -1.829 6.717 -1.828 1.00 94.25 109 ALA A N 1
ATOM 856 C CA . ALA A 1 109 ? -2.120 7.378 -0.561 1.00 94.25 109 ALA A CA 1
ATOM 857 C C . ALA A 1 109 ? -3.415 8.198 -0.623 1.00 94.25 109 ALA A C 1
ATOM 859 O O . ALA A 1 109 ? -4.206 8.150 0.318 1.00 94.25 109 ALA A O 1
ATOM 860 N N . ALA A 1 110 ? -3.674 8.903 -1.727 1.00 93.00 110 ALA A N 1
ATOM 861 C CA . ALA A 1 110 ? -4.917 9.642 -1.928 1.00 93.00 110 ALA A CA 1
ATOM 862 C C . ALA A 1 110 ? -6.147 8.719 -1.925 1.00 93.00 110 ALA A C 1
ATOM 864 O O . ALA A 1 110 ? -7.151 9.044 -1.290 1.00 93.00 110 ALA A O 1
ATOM 865 N N . ILE A 1 111 ? -6.066 7.555 -2.578 1.00 92.94 111 ILE A N 1
ATOM 866 C CA . ILE A 1 111 ? -7.159 6.569 -2.599 1.00 92.94 111 ILE A CA 1
ATOM 867 C C . ILE A 1 111 ? -7.410 6.007 -1.196 1.00 92.94 111 ILE A C 1
ATOM 869 O O . ILE A 1 111 ? -8.552 6.025 -0.734 1.00 92.94 111 ILE A O 1
ATOM 873 N N . TYR A 1 112 ? -6.356 5.555 -0.504 1.00 94.19 112 TYR A N 1
ATOM 874 C CA . TYR A 1 112 ? -6.476 5.066 0.873 1.00 94.19 112 TYR A CA 1
ATOM 875 C C . TYR A 1 112 ? -7.071 6.146 1.776 1.00 94.19 112 TYR A C 1
ATOM 877 O O . TYR A 1 112 ? -8.042 5.882 2.478 1.00 94.19 112 TYR A O 1
ATOM 885 N N . SER A 1 113 ? -6.565 7.378 1.701 1.00 93.25 113 SER A N 1
ATOM 886 C CA . SER A 1 113 ? -7.037 8.491 2.533 1.00 93.25 113 SER A CA 1
ATOM 887 C C . SER A 1 113 ? -8.506 8.830 2.279 1.00 93.25 113 SER A C 1
ATOM 889 O O . SER A 1 113 ? -9.246 9.068 3.233 1.00 93.25 113 SER A O 1
ATOM 891 N N . ASN A 1 114 ? -8.947 8.830 1.016 1.00 91.38 114 ASN A N 1
ATOM 892 C CA . ASN A 1 114 ? -10.339 9.089 0.637 1.00 91.38 114 ASN A CA 1
ATOM 893 C C . ASN A 1 114 ? -11.278 8.034 1.253 1.00 91.38 114 ASN A C 1
ATOM 895 O O . ASN A 1 114 ? -12.222 8.375 1.970 1.00 91.38 114 ASN A O 1
ATOM 899 N N . ILE A 1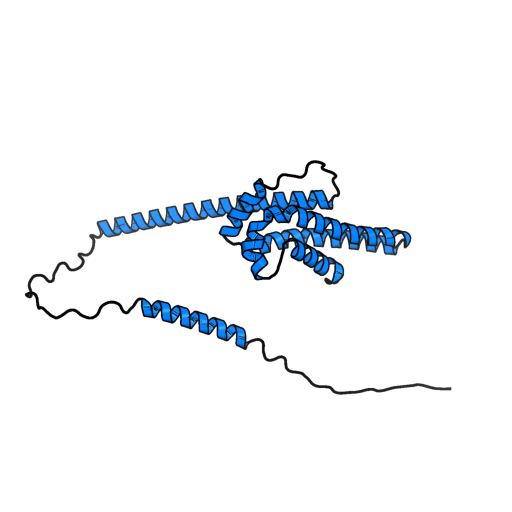 115 ? -10.945 6.751 1.067 1.00 92.19 115 ILE A N 1
ATOM 900 C CA . ILE A 1 115 ? -11.728 5.624 1.593 1.00 92.19 115 ILE A CA 1
ATOM 901 C C . ILE A 1 115 ? -11.731 5.623 3.128 1.00 92.19 115 ILE A C 1
ATOM 903 O O . ILE A 1 115 ? -12.785 5.489 3.750 1.00 92.19 115 ILE A O 1
ATOM 907 N N . LEU A 1 116 ? -10.570 5.828 3.756 1.00 90.94 116 LEU A N 1
ATOM 908 C CA . LEU A 1 116 ? -10.425 5.845 5.214 1.00 90.94 116 LEU A CA 1
ATOM 909 C C . LEU A 1 116 ? -11.211 6.993 5.859 1.00 90.94 116 LEU A C 1
ATOM 911 O O . LEU A 1 116 ? -11.860 6.800 6.893 1.00 90.94 116 LEU A O 1
ATOM 915 N N . SER A 1 117 ? -11.226 8.157 5.209 1.00 89.75 117 SER A N 1
ATOM 916 C CA . SER A 1 117 ? -11.996 9.328 5.647 1.00 89.75 117 SER A CA 1
ATOM 917 C C . SER A 1 117 ? -13.508 9.157 5.469 1.00 89.75 117 SER A C 1
ATOM 919 O O . SER A 1 117 ? -14.274 9.941 6.024 1.00 89.75 117 SER A O 1
ATOM 921 N N . GLY A 1 118 ? -13.961 8.143 4.720 1.00 84.06 118 GLY A N 1
ATOM 922 C CA . GLY A 1 118 ? -15.377 7.937 4.408 1.00 84.06 118 GLY A CA 1
ATOM 923 C C . GLY A 1 118 ? -15.948 9.008 3.477 1.00 84.06 118 GLY A C 1
ATOM 924 O O . GLY A 1 118 ? -17.151 9.270 3.499 1.00 84.06 118 GLY A O 1
ATOM 925 N N . ALA A 1 119 ? -15.096 9.668 2.687 1.00 79.00 119 ALA A N 1
ATOM 926 C CA . ALA A 1 119 ? -15.562 10.645 1.721 1.00 79.00 119 ALA A CA 1
ATOM 927 C C . ALA A 1 119 ? -16.310 9.915 0.593 1.00 79.00 119 ALA A C 1
ATOM 929 O O . ALA A 1 119 ? -15.763 9.084 -0.126 1.00 79.00 119 ALA A O 1
ATOM 930 N N . ASN A 1 120 ? -17.598 10.223 0.442 1.00 60.16 120 ASN A N 1
ATOM 931 C CA . ASN A 1 120 ? -18.440 9.673 -0.618 1.00 60.16 120 ASN A CA 1
ATOM 932 C C . ASN A 1 120 ? -18.140 10.385 -1.945 1.00 60.16 120 ASN A C 1
ATOM 934 O O . ASN A 1 120 ? -18.974 11.139 -2.452 1.00 60.16 120 ASN A O 1
ATOM 938 N N . SER A 1 121 ? -16.949 10.192 -2.518 1.00 60.94 121 SER A N 1
ATOM 939 C CA . SER A 1 121 ? -16.751 10.558 -3.920 1.00 60.94 121 SER A CA 1
ATOM 940 C C . SER A 1 121 ? -17.435 9.497 -4.779 1.00 60.94 121 SER A C 1
ATOM 942 O O . SER A 1 121 ? -16.927 8.390 -4.941 1.00 60.94 121 SER A O 1
ATOM 944 N N . HIS A 1 122 ? -18.607 9.831 -5.325 1.00 56.50 122 HIS A N 1
ATOM 945 C CA . HIS A 1 122 ? -19.306 8.985 -6.301 1.00 56.50 122 HIS A CA 1
ATOM 946 C C . HIS A 1 122 ? -18.464 8.706 -7.561 1.00 56.50 122 HIS A C 1
ATOM 948 O O . HIS A 1 122 ? -18.760 7.759 -8.288 1.00 56.50 122 HIS A O 1
ATOM 954 N N . ASP A 1 123 ? -17.386 9.465 -7.769 1.00 66.19 123 ASP A N 1
ATOM 955 C CA . ASP A 1 123 ? -16.397 9.213 -8.807 1.00 66.19 123 ASP A CA 1
ATOM 956 C C . ASP A 1 123 ? -15.263 8.344 -8.266 1.00 66.19 123 ASP A C 1
ATOM 958 O O . ASP A 1 123 ? -14.399 8.776 -7.500 1.00 66.19 123 ASP A O 1
ATOM 962 N N . LYS A 1 124 ? -15.296 7.082 -8.686 1.00 69.62 124 LYS A N 1
ATOM 963 C CA . LYS A 1 124 ? -14.231 6.102 -8.513 1.00 69.62 124 LYS A CA 1
ATOM 964 C C . LYS A 1 124 ? -12.994 6.572 -9.318 1.00 69.62 124 LYS A C 1
ATOM 966 O O . LYS A 1 124 ? -13.087 6.552 -10.545 1.00 69.62 124 LYS A O 1
ATOM 971 N N . PRO A 1 125 ? -11.870 7.016 -8.706 1.00 81.38 125 PRO A N 1
ATOM 972 C CA . PRO A 1 125 ? -10.711 7.499 -9.462 1.00 81.38 125 PRO A CA 1
ATOM 973 C C . PRO A 1 125 ? -10.154 6.437 -10.418 1.00 81.38 125 PRO A C 1
ATOM 975 O O . PRO A 1 125 ? -9.956 5.281 -10.035 1.00 81.38 125 PRO A O 1
ATOM 978 N N . ASP A 1 126 ? -9.881 6.843 -11.657 1.00 85.31 126 ASP A N 1
ATOM 979 C CA . ASP A 1 126 ? -9.288 5.968 -12.667 1.00 85.31 126 ASP A CA 1
ATOM 980 C C . ASP A 1 126 ? -7.921 5.439 -12.199 1.00 85.31 126 ASP A C 1
ATOM 982 O O . ASP A 1 126 ? -7.066 6.186 -11.721 1.00 85.31 126 ASP A O 1
ATOM 986 N N . LEU A 1 127 ? -7.737 4.127 -12.328 1.00 91.25 127 LEU A N 1
ATOM 987 C CA . LEU A 1 127 ? -6.538 3.401 -11.917 1.00 91.25 127 LEU A CA 1
ATOM 988 C C . LEU A 1 127 ? -5.524 3.246 -13.051 1.00 91.25 127 LEU A C 1
ATOM 990 O O . LEU A 1 127 ? -4.371 2.905 -12.786 1.00 91.25 127 LEU A O 1
ATOM 994 N N . THR A 1 128 ? -5.930 3.512 -14.294 1.00 90.06 128 THR A N 1
ATOM 995 C CA . THR A 1 128 ? -5.082 3.373 -15.485 1.00 90.06 128 THR A CA 1
ATOM 996 C C . THR A 1 128 ? -3.748 4.127 -15.349 1.00 90.06 128 THR A C 1
ATOM 998 O O . THR A 1 128 ? -2.703 3.523 -15.584 1.00 90.06 128 THR A O 1
ATOM 1001 N N . PRO A 1 129 ? -3.706 5.386 -14.853 1.00 90.06 129 PRO A N 1
ATOM 1002 C CA . PRO A 1 129 ? -2.439 6.101 -14.669 1.00 90.06 129 PRO A CA 1
ATOM 1003 C C . PRO A 1 129 ? -1.497 5.454 -13.644 1.00 90.06 129 PRO A C 1
ATOM 1005 O O . PRO A 1 129 ? -0.290 5.687 -13.686 1.00 90.06 129 PRO A O 1
ATOM 1008 N N . LEU A 1 130 ? -2.034 4.679 -12.697 1.00 93.75 130 LEU A N 1
ATOM 1009 C CA . LEU A 1 130 ? -1.236 3.959 -11.706 1.00 93.75 130 LEU A CA 1
ATOM 1010 C C . LEU A 1 130 ? -0.694 2.650 -12.283 1.00 93.75 130 LEU A C 1
ATOM 1012 O O . LEU A 1 130 ? 0.446 2.306 -11.986 1.00 93.75 130 LEU A O 1
ATOM 1016 N N . GLN A 1 131 ? -1.460 1.963 -13.137 1.00 94.88 131 GLN A N 1
ATOM 1017 C CA . GLN A 1 131 ? -1.050 0.706 -13.776 1.00 94.88 131 GLN A CA 1
ATOM 1018 C C . GLN A 1 131 ? 0.256 0.857 -14.556 1.00 94.88 131 GLN A C 1
ATOM 1020 O O . GLN A 1 131 ? 1.194 0.099 -14.318 1.00 94.88 131 GLN A O 1
ATOM 1025 N N . ASP A 1 132 ? 0.366 1.885 -15.400 1.00 92.88 132 ASP A N 1
ATOM 1026 C CA . ASP A 1 132 ? 1.579 2.127 -16.192 1.00 92.88 132 ASP A CA 1
ATOM 1027 C C . ASP A 1 132 ? 2.812 2.367 -15.304 1.00 92.88 132 ASP A C 1
ATOM 1029 O O . ASP A 1 132 ? 3.922 1.906 -15.592 1.00 92.88 132 ASP A O 1
ATOM 1033 N N . LYS A 1 133 ? 2.623 3.071 -14.182 1.00 94.50 133 LYS A N 1
ATOM 1034 C CA . LYS A 1 133 ? 3.690 3.349 -13.211 1.00 94.50 133 LYS A CA 1
ATOM 1035 C C . LYS A 1 133 ? 4.104 2.088 -12.466 1.00 94.50 133 LYS A C 1
ATOM 1037 O O . LYS A 1 133 ? 5.298 1.847 -12.294 1.00 94.50 133 LYS A O 1
ATOM 1042 N N . VAL A 1 134 ? 3.130 1.286 -12.039 1.00 96.25 134 VAL A N 1
ATOM 1043 C CA . VAL A 1 134 ? 3.367 -0.004 -11.386 1.00 96.25 134 VAL A CA 1
ATOM 1044 C C . VAL A 1 134 ? 4.127 -0.922 -12.326 1.00 96.25 134 VAL A C 1
ATOM 1046 O O . VAL A 1 134 ? 5.127 -1.489 -11.900 1.00 96.25 134 VAL A O 1
ATOM 1049 N N . ALA A 1 135 ? 3.730 -1.015 -13.594 1.00 93.94 135 ALA A N 1
ATOM 1050 C CA . ALA A 1 135 ? 4.412 -1.833 -14.588 1.00 93.94 135 ALA A CA 1
ATOM 1051 C C . ALA A 1 135 ? 5.880 -1.418 -14.761 1.00 93.94 135 ALA A C 1
ATOM 1053 O O . ALA A 1 135 ? 6.802 -2.231 -14.637 1.00 93.94 135 ALA A O 1
ATOM 1054 N N . GLN A 1 136 ? 6.118 -0.113 -14.940 1.00 92.75 136 GLN A N 1
ATOM 1055 C CA . GLN A 1 136 ? 7.466 0.442 -15.070 1.00 92.75 136 GLN A CA 1
ATOM 1056 C C . GLN A 1 136 ? 8.348 0.140 -13.847 1.00 92.75 136 GLN A C 1
ATOM 1058 O O . GLN A 1 136 ? 9.517 -0.220 -14.002 1.00 92.75 136 GLN A O 1
ATOM 1063 N N . LEU A 1 137 ? 7.811 0.301 -12.637 1.00 93.69 137 LEU A N 1
ATOM 1064 C CA . LEU A 1 137 ? 8.554 0.096 -11.392 1.00 93.69 137 LEU A CA 1
ATOM 1065 C C . LEU A 1 137 ? 8.754 -1.394 -11.076 1.00 93.69 137 LEU A C 1
ATOM 1067 O O . LEU A 1 137 ? 9.831 -1.777 -10.623 1.00 93.69 137 LEU A O 1
ATOM 1071 N N . THR A 1 138 ? 7.765 -2.236 -11.389 1.00 94.62 138 THR A N 1
ATOM 1072 C CA . THR A 1 138 ? 7.828 -3.699 -11.229 1.00 94.62 138 THR A CA 1
ATOM 1073 C C . THR A 1 138 ? 8.920 -4.293 -12.109 1.00 94.62 138 THR A C 1
ATOM 1075 O O . THR A 1 138 ? 9.656 -5.167 -11.662 1.00 94.62 138 THR A O 1
ATOM 1078 N N . TRP A 1 139 ? 9.080 -3.795 -13.339 1.00 91.75 139 TRP A N 1
ATOM 1079 C CA . TRP A 1 139 ? 10.149 -4.248 -14.231 1.00 91.75 139 TRP A CA 1
ATOM 1080 C C . TRP A 1 139 ? 11.556 -3.908 -13.713 1.00 91.75 139 TRP A C 1
ATOM 1082 O O . TRP A 1 139 ? 12.509 -4.632 -13.997 1.00 91.75 139 TRP A O 1
ATOM 1092 N N . LYS A 1 140 ? 11.703 -2.807 -12.964 1.00 90.94 140 LYS A N 1
ATOM 1093 C CA . LYS A 1 140 ? 12.996 -2.365 -12.423 1.00 90.94 140 LYS A CA 1
ATOM 1094 C C . LYS A 1 140 ? 13.389 -3.130 -11.164 1.00 90.94 140 LYS A C 1
ATOM 1096 O O . LYS A 1 140 ? 14.461 -3.725 -11.133 1.00 90.94 140 LYS A O 1
ATOM 1101 N N . ASP A 1 141 ? 12.549 -3.071 -10.134 1.00 92.56 141 ASP A N 1
ATOM 1102 C CA . ASP A 1 141 ? 12.763 -3.769 -8.867 1.00 92.56 141 ASP A CA 1
ATOM 1103 C C . ASP A 1 141 ? 11.403 -4.033 -8.195 1.00 92.56 141 ASP A C 1
ATOM 1105 O O . ASP A 1 141 ? 10.860 -3.165 -7.496 1.00 92.56 141 ASP A O 1
ATOM 1109 N N . PRO A 1 142 ? 10.823 -5.227 -8.402 1.00 95.25 142 PRO A N 1
ATOM 1110 C CA . PRO A 1 142 ? 9.510 -5.547 -7.862 1.00 95.25 142 PRO A CA 1
ATOM 1111 C C . PRO A 1 142 ? 9.527 -5.689 -6.335 1.00 95.25 142 PRO A C 1
ATOM 1113 O O . PRO A 1 142 ? 8.530 -5.386 -5.679 1.00 95.25 142 PRO A O 1
ATOM 1116 N N . HIS A 1 143 ? 10.656 -6.109 -5.757 1.00 95.12 143 HIS A N 1
ATOM 1117 C CA . HIS A 1 143 ? 10.781 -6.276 -4.314 1.00 95.12 143 HIS A CA 1
ATOM 1118 C C . HIS A 1 143 ? 10.812 -4.923 -3.607 1.00 95.12 143 HIS A C 1
ATOM 1120 O O . HIS A 1 143 ? 10.063 -4.702 -2.656 1.00 95.12 143 HIS A O 1
ATOM 1126 N N . GLN A 1 144 ? 11.618 -3.983 -4.104 1.00 94.19 144 GLN A N 1
ATOM 1127 C CA . GLN A 1 144 ? 11.663 -2.633 -3.551 1.00 94.19 144 GLN A CA 1
ATOM 1128 C C . GLN A 1 144 ? 10.315 -1.915 -3.685 1.00 94.19 144 GLN A C 1
ATOM 1130 O O . GLN A 1 144 ? 9.903 -1.223 -2.749 1.00 94.19 144 GLN A O 1
ATOM 1135 N N . LEU A 1 145 ? 9.620 -2.083 -4.817 1.00 95.38 145 LEU A N 1
ATOM 1136 C CA . LEU A 1 145 ? 8.266 -1.558 -4.998 1.00 95.38 145 LEU A CA 1
ATOM 1137 C C . LEU A 1 145 ? 7.321 -2.114 -3.926 1.00 95.38 145 LEU A C 1
ATOM 1139 O O . LEU A 1 145 ? 6.657 -1.332 -3.247 1.00 95.38 145 LEU A O 1
ATOM 1143 N N . PHE A 1 146 ? 7.319 -3.432 -3.714 1.00 96.50 146 PHE A N 1
ATOM 1144 C CA . PHE A 1 146 ? 6.515 -4.060 -2.667 1.00 96.50 146 PHE A CA 1
ATOM 1145 C C . PHE A 1 146 ? 6.831 -3.512 -1.268 1.00 96.50 146 PHE A C 1
ATOM 1147 O O . PHE A 1 146 ? 5.917 -3.029 -0.604 1.00 96.50 146 PHE A O 1
ATOM 1154 N N . VAL A 1 147 ? 8.100 -3.532 -0.840 1.00 95.44 147 VAL A N 1
ATOM 1155 C CA . VAL A 1 147 ? 8.512 -3.100 0.512 1.00 95.44 147 VAL A CA 1
ATOM 1156 C C . VAL A 1 147 ? 8.071 -1.668 0.797 1.00 95.44 147 VAL A C 1
ATOM 1158 O O . VAL A 1 147 ? 7.580 -1.352 1.877 1.00 95.44 147 VAL A O 1
ATOM 1161 N N . ARG A 1 148 ? 8.215 -0.772 -0.179 1.00 95.12 148 ARG A N 1
ATOM 1162 C CA . ARG A 1 148 ? 7.837 0.625 0.025 1.00 95.12 148 ARG A CA 1
ATOM 1163 C C . ARG A 1 148 ? 6.326 0.847 0.017 1.00 95.12 148 ARG A C 1
ATOM 1165 O O . ARG A 1 148 ? 5.853 1.709 0.753 1.00 95.12 148 ARG A O 1
ATOM 1172 N N . LEU A 1 149 ? 5.573 0.115 -0.808 1.00 96.81 149 LEU A N 1
ATOM 1173 C CA . LEU A 1 149 ? 4.111 0.178 -0.770 1.00 96.81 149 LEU A CA 1
ATOM 1174 C C . LEU A 1 149 ? 3.581 -0.371 0.555 1.00 96.81 149 LEU A C 1
ATOM 1176 O O . LEU A 1 149 ? 2.741 0.268 1.180 1.00 96.81 149 LEU A O 1
ATOM 1180 N N . GLU A 1 150 ? 4.103 -1.514 1.000 1.00 96.81 150 GLU A N 1
ATOM 1181 C CA . GLU A 1 150 ? 3.789 -2.118 2.296 1.00 96.81 150 GLU A CA 1
ATOM 1182 C C . GLU A 1 150 ? 4.053 -1.133 3.439 1.00 96.81 150 GLU A C 1
ATOM 1184 O O . GLU A 1 150 ? 3.143 -0.866 4.223 1.00 96.81 150 GLU A O 1
ATOM 1189 N N . SER A 1 151 ? 5.234 -0.509 3.469 1.00 96.62 151 SER A N 1
ATOM 1190 C CA . SER A 1 151 ? 5.567 0.522 4.455 1.00 96.62 151 SER A CA 1
ATOM 1191 C C . SER A 1 151 ? 4.592 1.702 4.412 1.00 96.62 151 SER A C 1
ATOM 1193 O O . SER A 1 151 ? 4.190 2.186 5.463 1.00 96.62 151 SER A O 1
ATOM 1195 N N . GLY A 1 152 ? 4.150 2.139 3.229 1.00 95.06 152 GLY A N 1
ATOM 1196 C CA . GLY A 1 152 ? 3.145 3.198 3.114 1.00 95.06 152 GLY A CA 1
ATOM 1197 C C . GLY A 1 152 ? 1.797 2.817 3.734 1.00 95.06 152 GLY A C 1
ATOM 1198 O O . GLY A 1 152 ? 1.185 3.629 4.421 1.00 95.06 152 GLY A O 1
ATOM 1199 N N . ILE A 1 153 ? 1.340 1.579 3.533 1.00 96.38 153 ILE A N 1
ATOM 1200 C CA . ILE A 1 153 ? 0.082 1.092 4.122 1.00 96.38 153 ILE A CA 1
ATOM 1201 C C . ILE A 1 153 ? 0.212 0.869 5.625 1.00 96.38 153 ILE A C 1
ATOM 1203 O O . ILE A 1 153 ? -0.724 1.150 6.373 1.00 96.38 153 ILE A O 1
ATOM 1207 N N . ARG A 1 154 ? 1.372 0.398 6.081 1.00 97.62 154 ARG A N 1
ATOM 1208 C CA . ARG A 1 154 ? 1.681 0.241 7.501 1.00 97.62 154 ARG A CA 1
ATOM 1209 C C . ARG A 1 154 ? 1.452 1.540 8.273 1.00 97.62 154 ARG A C 1
ATOM 1211 O O . ARG A 1 154 ? 0.802 1.484 9.311 1.00 97.62 154 ARG A O 1
ATOM 1218 N N . GLU A 1 155 ? 1.893 2.684 7.749 1.00 96.38 155 GLU A N 1
ATOM 1219 C CA . GLU A 1 155 ? 1.653 3.990 8.384 1.00 96.38 155 GLU A CA 1
ATOM 1220 C C . GLU A 1 155 ? 0.152 4.297 8.528 1.00 96.38 155 GLU A C 1
ATOM 1222 O O . GLU A 1 155 ? -0.292 4.671 9.610 1.00 96.38 155 GLU A O 1
ATOM 1227 N N . PHE A 1 156 ? -0.670 4.027 7.504 1.00 95.75 156 PHE A N 1
ATOM 1228 C CA . PHE A 1 156 ? -2.128 4.203 7.611 1.00 95.75 156 PHE A CA 1
ATOM 1229 C C . PHE A 1 156 ? -2.750 3.342 8.718 1.00 95.75 156 PHE A C 1
ATOM 1231 O O . PHE A 1 156 ? -3.663 3.779 9.418 1.00 95.75 156 PHE A O 1
ATOM 1238 N N . VAL A 1 157 ? -2.280 2.104 8.882 1.00 97.25 157 VAL A N 1
ATOM 1239 C CA . VAL A 1 157 ? -2.779 1.209 9.935 1.00 97.25 157 VAL A CA 1
ATOM 1240 C C . VAL A 1 157 ? -2.304 1.663 11.319 1.00 97.25 157 VAL A C 1
ATOM 1242 O O . VAL A 1 157 ? -3.069 1.578 12.279 1.00 97.25 157 VAL A O 1
ATOM 1245 N N . ILE A 1 158 ? -1.076 2.176 11.434 1.00 96.50 158 ILE A N 1
ATOM 1246 C CA . ILE A 1 158 ? -0.574 2.786 12.672 1.00 96.50 158 ILE A CA 1
ATOM 1247 C C . ILE A 1 158 ? -1.434 3.998 13.048 1.00 96.50 158 ILE A C 1
ATOM 1249 O O . ILE A 1 158 ? -1.870 4.093 14.194 1.00 96.50 158 ILE A O 1
ATOM 1253 N N . ASP A 1 159 ? -1.764 4.868 12.096 1.00 95.50 159 ASP A N 1
ATOM 1254 C CA . ASP A 1 159 ? -2.641 6.018 12.340 1.00 95.50 159 ASP A CA 1
ATOM 1255 C C . ASP A 1 159 ? -4.029 5.585 12.838 1.00 95.50 159 ASP A C 1
ATOM 1257 O O . ASP A 1 159 ? -4.553 6.149 13.803 1.00 95.50 159 ASP A O 1
ATOM 1261 N N . LEU A 1 160 ? -4.606 4.527 12.252 1.00 95.50 160 LEU A N 1
ATOM 1262 C CA . LEU A 1 160 ? -5.849 3.927 12.751 1.00 95.50 160 LEU A CA 1
ATOM 1263 C C . LEU A 1 160 ? -5.696 3.400 14.184 1.00 95.50 160 LEU A C 1
ATOM 1265 O O . LEU A 1 160 ? -6.576 3.629 15.016 1.00 95.50 160 LEU A O 1
ATOM 1269 N N . LYS A 1 161 ? -4.584 2.722 14.501 1.00 95.31 161 LYS A N 1
ATOM 1270 C CA . LYS A 1 161 ? -4.292 2.253 15.866 1.00 95.31 161 LYS A CA 1
ATOM 1271 C C . LYS A 1 161 ? -4.274 3.421 16.846 1.00 95.31 161 LYS A C 1
ATOM 1273 O O . LYS A 1 161 ? -4.901 3.339 17.900 1.00 95.31 161 LYS A O 1
ATOM 1278 N N . LEU A 1 162 ? -3.596 4.514 16.500 1.00 95.12 162 LEU A N 1
ATOM 1279 C CA . LEU A 1 162 ? -3.509 5.704 17.347 1.00 95.12 162 LEU A CA 1
ATOM 1280 C C . LEU A 1 162 ? -4.892 6.314 17.610 1.00 95.12 162 LEU A C 1
ATOM 1282 O O . LEU A 1 162 ? -5.212 6.622 18.760 1.00 95.12 162 LEU A O 1
ATOM 1286 N N . GLN A 1 163 ? -5.746 6.408 16.586 1.00 93.56 163 GLN A N 1
ATOM 1287 C CA . GLN A 1 163 ? -7.131 6.868 16.741 1.00 93.56 163 GLN A CA 1
ATOM 1288 C C . GLN A 1 163 ? -7.949 5.950 17.663 1.00 93.56 163 GLN A C 1
ATOM 1290 O O . GLN A 1 163 ? -8.693 6.428 18.522 1.00 93.56 163 GLN A O 1
ATOM 1295 N N . LEU A 1 164 ? -7.791 4.630 17.533 1.00 93.12 164 LEU A N 1
ATOM 1296 C CA . LEU A 1 164 ? -8.458 3.645 18.388 1.00 93.12 164 LEU A CA 1
ATOM 1297 C C . LEU A 1 164 ? -7.986 3.724 19.846 1.00 93.12 164 LEU A C 1
ATOM 1299 O O . LEU A 1 164 ? -8.812 3.648 20.757 1.00 93.12 164 LEU A O 1
ATOM 1303 N N . ILE A 1 165 ? -6.685 3.920 20.083 1.00 92.38 165 ILE A N 1
ATOM 1304 C CA . ILE A 1 165 ? -6.124 4.128 21.426 1.00 92.38 165 ILE A CA 1
ATOM 1305 C C . ILE A 1 165 ? -6.698 5.402 22.048 1.00 92.38 165 ILE A C 1
ATOM 1307 O O . ILE A 1 165 ? -7.117 5.386 23.208 1.00 92.38 165 ILE A O 1
ATOM 1311 N N . GLU A 1 166 ? -6.766 6.496 21.287 1.00 90.88 166 GLU A N 1
ATOM 1312 C CA . GLU A 1 166 ? -7.341 7.754 21.763 1.00 90.88 166 GLU A CA 1
ATOM 1313 C C . GLU A 1 166 ? -8.823 7.587 22.132 1.00 90.88 166 GLU A C 1
ATOM 1315 O O . GLU A 1 166 ? -9.268 8.077 23.177 1.00 90.88 166 GLU A O 1
ATOM 1320 N N . LEU A 1 167 ? -9.591 6.858 21.312 1.00 89.69 167 LEU A N 1
ATOM 1321 C CA . LEU A 1 167 ? -10.965 6.496 21.641 1.00 89.69 167 LEU A CA 1
ATOM 1322 C C . LEU A 1 167 ? -11.004 5.713 22.949 1.00 89.69 167 LEU A C 1
ATOM 1324 O O . LEU A 1 167 ? -11.671 6.168 23.875 1.00 89.69 167 LEU A O 1
ATOM 1328 N N . LEU A 1 168 ? -10.246 4.618 23.067 1.00 87.81 168 LEU A N 1
ATOM 1329 C CA . LEU A 1 168 ? -10.201 3.746 24.246 1.00 87.81 168 LEU A CA 1
ATOM 1330 C C . LEU A 1 168 ? -9.884 4.519 25.539 1.00 87.81 168 LEU A C 1
ATOM 1332 O O . LEU A 1 168 ? -10.559 4.344 26.557 1.00 87.81 168 LEU A O 1
ATOM 1336 N N . GLN A 1 169 ? -8.933 5.454 25.488 1.00 86.69 169 GLN A N 1
ATOM 1337 C CA . GLN A 1 169 ? -8.602 6.339 26.610 1.00 86.69 169 GLN A CA 1
ATOM 1338 C C . GLN A 1 169 ? -9.757 7.276 27.001 1.00 86.69 169 GLN A C 1
ATOM 1340 O O . GLN A 1 169 ? -9.963 7.549 28.189 1.00 86.69 169 GLN A O 1
ATOM 1345 N N . LYS A 1 170 ? -10.546 7.760 26.032 1.00 81.69 170 LYS A N 1
ATOM 1346 C CA . LYS A 1 170 ? -11.776 8.524 26.305 1.00 81.69 170 LYS A CA 1
ATOM 1347 C C . LYS A 1 170 ? -12.860 7.633 26.932 1.00 81.69 170 LYS A C 1
ATOM 1349 O O . LYS A 1 170 ? -13.580 8.104 27.813 1.00 81.69 170 LYS A O 1
ATOM 1354 N N . GLN A 1 171 ? -12.951 6.355 26.550 1.00 74.88 171 GLN A N 1
ATOM 1355 C CA . GLN A 1 171 ? -13.991 5.420 27.030 1.00 74.88 171 GLN A CA 1
ATOM 1356 C C . GLN A 1 171 ? -13.784 4.917 28.445 1.00 74.88 171 GLN A C 1
ATOM 1358 O O . GLN A 1 171 ? -14.767 4.603 29.113 1.00 74.88 171 GLN A O 1
ATOM 1363 N N . ALA A 1 172 ? -12.547 4.917 28.950 1.00 67.94 172 ALA A N 1
ATOM 1364 C CA . ALA A 1 172 ? -12.285 4.665 30.368 1.00 67.94 172 ALA A CA 1
ATOM 1365 C C . ALA A 1 172 ? -13.132 5.572 31.292 1.00 67.94 172 ALA A C 1
ATOM 1367 O O . ALA A 1 172 ? -13.317 5.271 32.469 1.00 67.94 172 ALA A O 1
ATOM 1368 N N . LYS A 1 173 ? -13.673 6.675 30.752 1.00 69.75 173 LYS A N 1
ATOM 1369 C CA . LYS A 1 173 ? -14.537 7.636 31.441 1.00 69.75 173 LYS A CA 1
ATOM 1370 C C . LYS A 1 173 ? -16.039 7.443 31.169 1.00 69.75 173 LYS A C 1
ATOM 1372 O O . LYS A 1 173 ? -16.836 8.056 31.874 1.00 69.75 173 LYS A O 1
ATOM 1377 N N . ASN A 1 174 ? -16.444 6.640 30.175 1.00 73.69 174 ASN A N 1
ATOM 1378 C CA . ASN A 1 174 ? -17.852 6.373 29.853 1.00 73.69 174 ASN A CA 1
ATOM 1379 C C . ASN A 1 174 ? -18.060 5.014 29.127 1.00 73.69 174 ASN A C 1
ATOM 1381 O O . ASN A 1 174 ? -17.737 4.904 27.941 1.00 73.69 174 ASN A O 1
ATOM 1385 N N . PRO A 1 175 ? -18.686 4.013 29.780 1.00 73.38 175 PRO A N 1
ATOM 1386 C CA . PRO A 1 175 ? -18.968 2.695 29.200 1.00 73.38 175 PRO A CA 1
ATOM 1387 C C . PRO A 1 175 ? -19.862 2.707 27.954 1.00 73.38 175 PRO A C 1
ATOM 1389 O O . PRO A 1 175 ? -19.795 1.770 27.163 1.00 73.38 175 PRO A O 1
ATOM 1392 N N . SER A 1 176 ? -20.683 3.748 27.745 1.00 72.44 176 SER A N 1
ATOM 1393 C CA . SER A 1 176 ? -21.527 3.848 26.544 1.00 72.44 176 SER A CA 1
ATOM 1394 C C . SER A 1 176 ? -20.713 4.023 25.261 1.00 72.44 176 SER A C 1
ATOM 1396 O O . SER A 1 176 ? -21.239 3.799 24.179 1.00 72.44 176 SER A O 1
ATOM 1398 N N . LEU A 1 177 ? -19.437 4.407 25.378 1.00 76.31 177 LEU A N 1
ATOM 1399 C CA . LEU A 1 177 ? -18.541 4.562 24.239 1.00 76.31 177 LEU A CA 1
ATOM 1400 C C . LEU A 1 177 ? -17.975 3.213 23.765 1.00 76.31 177 LEU A C 1
ATOM 1402 O O . LEU A 1 177 ? -17.545 3.132 22.625 1.00 76.31 177 LEU A O 1
ATOM 1406 N N . ALA A 1 178 ? -18.025 2.131 24.557 1.00 82.75 178 ALA A N 1
ATOM 1407 C CA . ALA A 1 178 ? -17.493 0.812 24.162 1.00 82.75 178 ALA A CA 1
ATOM 1408 C C . ALA A 1 178 ? -17.982 0.350 22.778 1.00 82.75 178 ALA A C 1
ATOM 1410 O O . ALA A 1 178 ? -17.216 -0.209 21.991 1.00 82.75 178 ALA A O 1
ATOM 1411 N N . GLN A 1 179 ? -19.243 0.653 22.458 1.00 86.75 179 GLN A N 1
ATOM 1412 C CA . GLN A 1 179 ? -19.819 0.398 21.144 1.00 86.75 179 GLN A CA 1
ATOM 1413 C C . GLN A 1 179 ? -19.108 1.182 20.030 1.00 86.75 179 GLN A C 1
ATOM 1415 O O . GLN A 1 179 ? -18.787 0.594 19.003 1.00 86.75 179 GLN A O 1
ATOM 1420 N N . ASP A 1 180 ? -18.796 2.462 20.240 1.00 88.50 180 ASP A N 1
ATOM 1421 C CA . ASP A 1 180 ? -18.095 3.310 19.267 1.00 88.50 180 ASP A CA 1
ATOM 1422 C C . ASP A 1 180 ? -16.672 2.812 18.985 1.00 88.50 180 ASP A C 1
ATOM 1424 O O . ASP A 1 180 ? -16.195 2.920 17.856 1.00 88.50 180 ASP A O 1
ATOM 1428 N N . PHE A 1 181 ? -15.990 2.239 19.986 1.00 91.00 181 PHE A N 1
ATOM 1429 C CA . P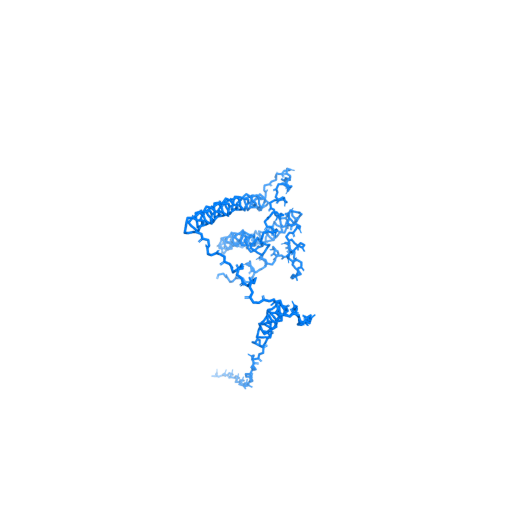HE A 1 181 ? -14.660 1.650 19.781 1.00 91.00 181 PHE A CA 1
ATOM 1430 C C . PHE A 1 181 ? -14.751 0.389 18.934 1.00 91.00 181 PHE A C 1
ATOM 1432 O O . PHE A 1 181 ? -14.032 0.270 17.946 1.00 91.00 181 PHE A O 1
ATOM 1439 N N . ILE A 1 182 ? -15.654 -0.530 19.291 1.00 91.56 182 ILE A N 1
ATOM 1440 C CA . ILE A 1 182 ? -15.858 -1.767 18.530 1.00 91.56 182 ILE A CA 1
ATOM 1441 C C . ILE A 1 182 ? -16.275 -1.435 17.095 1.00 91.56 182 ILE A C 1
ATOM 1443 O O . ILE A 1 182 ? -15.742 -2.020 16.157 1.00 91.56 182 ILE A O 1
ATOM 1447 N N . GLN A 1 183 ? -17.173 -0.464 16.910 1.00 93.00 183 GLN A N 1
ATOM 1448 C CA . GLN A 1 183 ? -17.581 -0.019 15.583 1.00 93.00 183 GLN A CA 1
ATOM 1449 C C . GLN A 1 183 ? -16.396 0.567 14.806 1.00 93.00 183 GLN A C 1
ATOM 1451 O O . GLN A 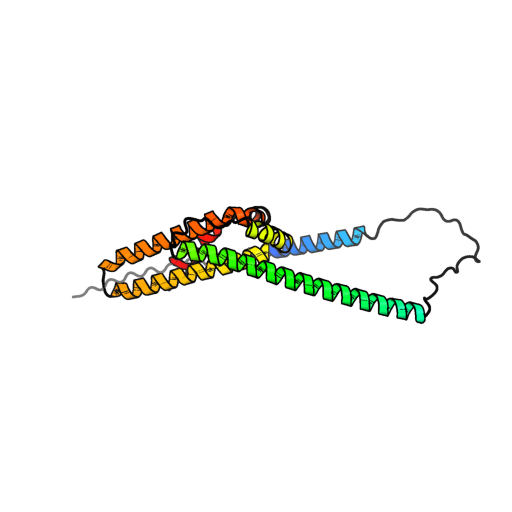1 183 ? -16.150 0.145 13.683 1.00 93.00 183 GLN A O 1
ATOM 1456 N N . SER A 1 184 ? -15.605 1.456 15.416 1.00 93.69 184 SER A N 1
ATOM 1457 C CA . SER A 1 184 ? -14.427 2.056 14.768 1.00 93.69 184 SER A CA 1
ATOM 1458 C C . SER A 1 184 ? -13.363 1.017 14.396 1.00 93.69 184 SER A C 1
ATOM 1460 O O . SER A 1 184 ? -12.713 1.139 13.359 1.00 93.69 184 SER A O 1
ATOM 1462 N N . LEU A 1 185 ? -13.192 -0.017 15.224 1.00 95.38 185 LEU A N 1
ATOM 1463 C CA . LEU A 1 185 ? -12.295 -1.141 14.966 1.00 95.38 185 LEU A CA 1
ATOM 1464 C C . LEU A 1 185 ? -12.752 -1.922 13.724 1.00 95.38 185 LEU A C 1
ATOM 1466 O O . LEU A 1 185 ? -11.979 -2.121 12.789 1.00 95.38 185 LEU A O 1
ATOM 1470 N N . LEU A 1 186 ? -14.024 -2.321 13.676 1.00 95.88 186 LEU A N 1
ATOM 1471 C CA . LEU A 1 186 ? -14.578 -3.059 12.538 1.00 95.88 186 LEU A CA 1
ATOM 1472 C C . LEU A 1 186 ? -14.580 -2.213 11.257 1.00 95.88 186 LEU A C 1
ATOM 1474 O O . LEU A 1 186 ? -14.132 -2.681 10.210 1.00 95.88 186 LEU A O 1
ATOM 1478 N N . ASP A 1 187 ? -14.990 -0.949 11.352 1.00 95.69 187 ASP A N 1
ATOM 1479 C CA . ASP A 1 187 ? -15.000 -0.013 10.227 1.00 95.69 187 ASP A CA 1
ATOM 1480 C C . ASP A 1 187 ? -13.587 0.217 9.677 1.00 95.69 187 ASP A C 1
ATOM 1482 O O . ASP A 1 187 ? -13.398 0.301 8.464 1.00 95.69 187 ASP A O 1
ATOM 1486 N N . GLY A 1 188 ? -12.576 0.301 10.548 1.00 95.75 188 GLY A N 1
ATOM 1487 C CA . GLY A 1 188 ? -11.177 0.424 10.141 1.00 95.75 188 GLY A CA 1
ATOM 1488 C C . GLY A 1 188 ? -10.703 -0.770 9.309 1.00 95.75 188 GLY A C 1
ATOM 1489 O O . GLY A 1 188 ? -10.064 -0.578 8.273 1.00 95.75 188 GLY A O 1
ATOM 1490 N N . TYR A 1 189 ? -11.055 -1.993 9.720 1.00 97.00 189 TYR A N 1
ATOM 1491 C CA . TYR A 1 189 ? -10.735 -3.207 8.963 1.00 97.00 189 TYR A CA 1
ATOM 1492 C C . TYR A 1 189 ? -11.418 -3.220 7.589 1.00 97.00 189 TYR A C 1
ATOM 1494 O O . TYR A 1 189 ? -10.758 -3.446 6.571 1.00 97.00 189 TYR A O 1
ATOM 1502 N N . GLU A 1 190 ? -12.720 -2.926 7.550 1.00 96.25 190 GLU A N 1
ATOM 1503 C CA . GLU A 1 190 ? -13.500 -2.876 6.309 1.00 96.25 190 GLU A CA 1
ATOM 1504 C C . GLU A 1 190 ? -12.964 -1.816 5.341 1.00 96.25 190 GLU A C 1
ATOM 1506 O O . GLU A 1 190 ? -12.816 -2.078 4.145 1.00 96.25 190 GLU A O 1
ATOM 1511 N N . LYS A 1 191 ? -12.590 -0.632 5.842 1.00 95.56 191 LYS A N 1
ATOM 1512 C CA . LYS A 1 191 ? -11.992 0.442 5.033 1.00 95.56 191 LYS A CA 1
ATOM 1513 C C . LYS A 1 191 ? -10.652 0.032 4.424 1.00 95.56 191 LYS A C 1
ATOM 1515 O O . LYS A 1 191 ? -10.441 0.262 3.233 1.00 95.56 191 LYS A O 1
ATOM 1520 N N . ILE A 1 192 ? -9.769 -0.606 5.198 1.00 96.56 192 ILE A N 1
ATOM 1521 C CA . ILE A 1 192 ? -8.482 -1.112 4.692 1.00 96.56 192 ILE A CA 1
ATOM 1522 C C . ILE A 1 192 ? -8.698 -2.195 3.631 1.00 96.56 192 ILE A C 1
ATOM 1524 O O . ILE A 1 192 ? -8.079 -2.140 2.568 1.00 96.56 192 ILE A O 1
ATOM 1528 N N . CYS A 1 193 ? -9.613 -3.139 3.869 1.00 96.19 193 CYS A N 1
ATOM 1529 C CA . CYS A 1 193 ? -9.948 -4.170 2.885 1.00 96.19 193 CYS A CA 1
ATOM 1530 C C . CYS A 1 193 ? -10.537 -3.561 1.608 1.00 96.19 193 CYS A C 1
ATOM 1532 O O . CYS A 1 193 ? -10.142 -3.937 0.506 1.00 96.19 193 CYS A O 1
ATOM 1534 N N . THR A 1 194 ? -11.427 -2.579 1.749 1.00 95.38 194 THR A N 1
ATOM 1535 C CA . THR A 1 194 ? -12.044 -1.867 0.624 1.00 95.38 194 THR A CA 1
ATOM 1536 C C . THR A 1 194 ? -10.994 -1.143 -0.214 1.00 95.38 194 THR A C 1
ATOM 1538 O O . THR A 1 194 ? -10.995 -1.277 -1.437 1.00 95.38 194 THR A O 1
ATOM 1541 N N . ALA A 1 195 ? -10.061 -0.423 0.416 1.00 95.50 195 ALA A N 1
ATOM 1542 C CA . ALA A 1 195 ? -8.968 0.249 -0.284 1.00 95.50 195 ALA A CA 1
ATOM 1543 C C . ALA A 1 195 ? -8.021 -0.739 -0.981 1.00 95.50 195 ALA A C 1
ATOM 1545 O O . ALA A 1 195 ? -7.642 -0.527 -2.136 1.00 95.50 195 ALA A O 1
ATOM 1546 N N . ALA A 1 196 ? -7.695 -1.854 -0.327 1.00 96.81 196 ALA A N 1
ATOM 1547 C CA . ALA A 1 196 ? -6.843 -2.883 -0.909 1.00 96.81 196 ALA A CA 1
ATOM 1548 C C . ALA A 1 196 ? -7.495 -3.548 -2.131 1.00 96.81 196 ALA A C 1
ATOM 1550 O O . ALA A 1 196 ? -6.879 -3.625 -3.195 1.00 96.81 196 ALA A O 1
ATOM 1551 N N . ALA A 1 197 ? -8.758 -3.964 -2.010 1.00 95.25 197 ALA A N 1
ATOM 1552 C CA . ALA A 1 197 ? -9.524 -4.555 -3.106 1.00 95.25 197 ALA A CA 1
ATOM 1553 C C . ALA A 1 197 ? -9.694 -3.570 -4.271 1.00 95.25 197 ALA A C 1
ATOM 1555 O O . ALA A 1 197 ? -9.637 -3.950 -5.440 1.00 95.25 197 ALA A O 1
ATOM 1556 N N . TYR A 1 198 ? -9.860 -2.286 -3.955 1.00 94.44 198 TYR A N 1
ATOM 1557 C CA . TYR A 1 198 ? -9.945 -1.229 -4.947 1.00 94.44 198 TYR A CA 1
ATOM 1558 C C . TYR A 1 198 ? -8.666 -1.096 -5.775 1.00 94.44 198 TYR A C 1
ATOM 1560 O O . TYR A 1 198 ? -8.756 -0.956 -6.991 1.00 94.44 198 TYR A O 1
ATOM 1568 N N . ILE A 1 199 ? -7.499 -1.112 -5.127 1.00 95.06 199 ILE A N 1
ATOM 1569 C CA . ILE A 1 199 ? -6.193 -0.882 -5.762 1.00 95.06 199 ILE A CA 1
ATOM 1570 C C . ILE A 1 199 ? -5.619 -2.148 -6.405 1.00 95.06 199 ILE A C 1
ATOM 1572 O O . ILE A 1 199 ? -4.810 -2.034 -7.322 1.00 95.06 199 ILE A O 1
ATOM 1576 N N . SER A 1 200 ? -6.045 -3.345 -5.995 1.00 95.25 200 SER A N 1
ATOM 1577 C CA . SER A 1 200 ? -5.511 -4.616 -6.513 1.00 95.25 200 SER A CA 1
ATOM 1578 C C . SER A 1 200 ? -5.439 -4.703 -8.056 1.00 95.25 200 SER A C 1
ATOM 1580 O O . SER A 1 200 ? -4.385 -5.087 -8.564 1.00 95.25 200 SER A O 1
ATOM 1582 N N . PRO A 1 201 ? -6.431 -4.234 -8.849 1.00 95.06 201 PRO A N 1
ATOM 1583 C CA . PRO A 1 201 ? -6.310 -4.196 -10.312 1.00 95.06 201 PRO A CA 1
ATOM 1584 C C . PRO A 1 201 ? -5.162 -3.317 -10.832 1.00 95.06 201 PRO A C 1
ATOM 1586 O O . PRO A 1 201 ? -4.617 -3.585 -11.900 1.00 95.06 201 PRO A O 1
ATOM 1589 N N . ALA A 1 202 ? -4.789 -2.260 -10.103 1.00 95.88 202 ALA A N 1
ATOM 1590 C CA . ALA A 1 202 ? -3.639 -1.425 -10.440 1.00 95.88 202 ALA A CA 1
ATOM 1591 C C . ALA A 1 202 ? -2.305 -2.113 -10.120 1.00 95.88 202 ALA A C 1
ATOM 1593 O O . ALA A 1 202 ? -1.302 -1.858 -10.779 1.00 95.88 202 ALA A O 1
ATOM 1594 N N . LEU A 1 203 ? -2.304 -2.999 -9.121 1.00 96.56 203 LEU A N 1
ATOM 1595 C CA . LEU A 1 203 ? -1.131 -3.734 -8.648 1.00 96.56 203 LEU A CA 1
ATOM 1596 C C . LEU A 1 203 ? -0.974 -5.120 -9.283 1.00 96.56 203 LEU A C 1
ATOM 1598 O O . LEU A 1 203 ? -0.085 -5.870 -8.886 1.00 96.56 203 LEU A O 1
ATOM 1602 N N . GLN A 1 204 ? -1.787 -5.463 -10.284 1.00 96.00 204 GLN A N 1
ATOM 1603 C CA . GLN A 1 204 ? -1.831 -6.809 -10.855 1.00 96.00 204 GLN A CA 1
ATOM 1604 C C . GLN A 1 204 ? -0.462 -7.311 -11.340 1.00 96.00 204 GLN A C 1
ATOM 1606 O O . GLN A 1 204 ? -0.124 -8.472 -11.103 1.00 96.00 204 GLN A O 1
ATOM 1611 N N . GLU A 1 205 ? 0.340 -6.462 -11.991 1.00 95.12 205 GLU A N 1
ATOM 1612 C CA . GLU A 1 205 ? 1.681 -6.855 -12.448 1.00 95.12 205 GLU A CA 1
ATOM 1613 C C . GLU A 1 205 ? 2.623 -7.184 -11.285 1.00 95.12 205 GLU A C 1
ATOM 1615 O O . GLU A 1 205 ? 3.331 -8.191 -11.334 1.00 95.12 205 GLU A O 1
ATOM 1620 N N . LEU A 1 206 ? 2.586 -6.391 -10.211 1.00 96.88 206 LEU A N 1
ATOM 1621 C CA . LEU A 1 206 ? 3.356 -6.652 -8.997 1.00 96.88 206 LEU A CA 1
ATOM 1622 C C . LEU A 1 206 ? 2.891 -7.945 -8.312 1.00 96.88 206 LEU A C 1
ATOM 1624 O O . LEU A 1 206 ? 3.713 -8.76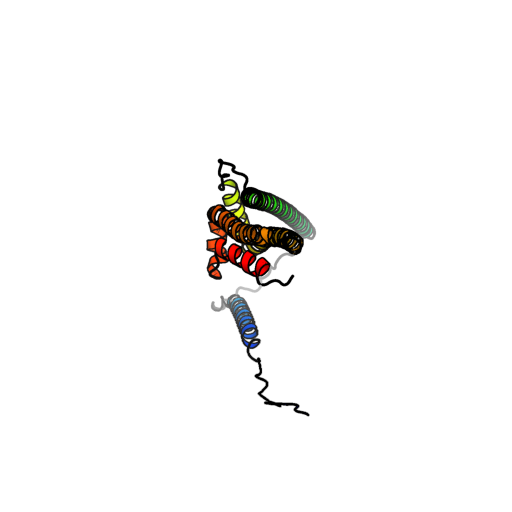2 -7.891 1.00 96.88 206 LEU A O 1
ATOM 1628 N N . GLU A 1 207 ? 1.576 -8.155 -8.211 1.00 96.12 207 GLU A N 1
ATOM 1629 C CA . GLU A 1 207 ? 1.021 -9.364 -7.601 1.00 96.12 207 GLU A CA 1
ATOM 1630 C C . GLU A 1 207 ? 1.453 -10.622 -8.361 1.00 96.12 207 GLU A C 1
ATOM 1632 O O . GLU A 1 207 ? 1.970 -11.570 -7.769 1.00 96.12 207 GLU A O 1
ATOM 1637 N N . MET A 1 208 ? 1.284 -10.619 -9.683 1.00 94.62 208 MET A N 1
ATOM 1638 C CA . MET A 1 208 ? 1.581 -11.767 -10.537 1.00 94.62 208 MET A CA 1
ATOM 1639 C C . MET A 1 208 ? 3.080 -12.017 -10.697 1.00 94.62 208 MET A C 1
ATOM 1641 O O . MET A 1 208 ? 3.495 -13.176 -10.741 1.00 94.62 208 MET A O 1
ATOM 1645 N N . GLY A 1 209 ? 3.879 -10.952 -10.794 1.00 92.12 209 GLY A N 1
ATOM 1646 C CA . GLY A 1 209 ? 5.321 -11.028 -11.014 1.00 92.12 209 GLY A CA 1
ATOM 1647 C C . GLY A 1 209 ? 6.144 -11.253 -9.745 1.00 92.12 209 GLY A C 1
ATOM 1648 O O . GLY A 1 209 ? 7.266 -11.744 -9.840 1.00 92.12 209 GLY A O 1
ATOM 1649 N N . HIS A 1 210 ? 5.610 -10.917 -8.565 1.00 95.25 210 HIS A N 1
ATOM 1650 C CA . HIS A 1 210 ? 6.367 -10.963 -7.312 1.00 95.25 210 HIS A CA 1
ATOM 1651 C C . HIS A 1 210 ? 5.610 -11.630 -6.165 1.00 95.25 210 HIS A C 1
ATOM 1653 O O . HIS A 1 210 ? 6.070 -12.644 -5.643 1.00 95.25 210 HIS A O 1
ATOM 1659 N N . LEU A 1 211 ? 4.443 -11.108 -5.773 1.00 95.88 211 LEU A N 1
ATOM 1660 C CA . LEU A 1 211 ? 3.769 -11.563 -4.543 1.00 95.88 211 LEU A CA 1
ATOM 1661 C C . LEU A 1 211 ? 3.313 -13.020 -4.620 1.00 95.88 211 LEU A C 1
ATOM 1663 O O . LEU A 1 211 ? 3.423 -13.766 -3.645 1.00 95.88 211 LEU A O 1
ATOM 1667 N N . ARG A 1 212 ? 2.870 -13.454 -5.802 1.00 95.00 212 ARG A N 1
ATOM 1668 C CA . ARG A 1 212 ? 2.395 -14.817 -6.036 1.00 95.00 212 ARG A CA 1
ATOM 1669 C C . ARG A 1 212 ? 3.459 -15.879 -5.761 1.00 95.00 212 ARG A C 1
ATOM 1671 O O . ARG A 1 212 ? 3.100 -16.987 -5.371 1.00 95.00 212 ARG A O 1
ATOM 1678 N N . ILE A 1 213 ? 4.744 -15.548 -5.911 1.00 95.81 213 ILE A N 1
ATOM 1679 C CA . ILE A 1 213 ? 5.862 -16.458 -5.607 1.00 95.81 213 ILE A CA 1
ATOM 1680 C C . ILE A 1 213 ? 5.848 -16.853 -4.120 1.00 95.81 213 ILE A C 1
ATOM 1682 O O . ILE A 1 213 ? 6.189 -17.980 -3.776 1.00 95.81 213 ILE A O 1
ATOM 1686 N N . PHE A 1 214 ? 5.371 -15.958 -3.255 1.00 94.50 214 PHE A N 1
ATOM 1687 C CA . PHE A 1 214 ? 5.254 -16.160 -1.810 1.00 94.50 214 PHE A CA 1
ATOM 1688 C C . PHE A 1 214 ? 3.841 -16.572 -1.368 1.00 94.50 214 PHE A C 1
ATOM 1690 O O . PHE A 1 214 ? 3.562 -16.625 -0.174 1.00 94.50 214 PHE A O 1
ATOM 1697 N N . GLY A 1 215 ? 2.924 -16.825 -2.309 1.00 93.88 215 GLY A N 1
ATOM 1698 C CA . GLY A 1 215 ? 1.517 -17.088 -1.993 1.00 93.88 215 GLY A CA 1
ATOM 1699 C C . GLY A 1 215 ? 0.780 -15.877 -1.408 1.00 93.88 215 GLY A C 1
ATOM 1700 O O . GLY A 1 215 ? -0.214 -16.049 -0.705 1.00 93.88 215 GLY A O 1
ATOM 1701 N N . LEU A 1 216 ? 1.263 -14.660 -1.680 1.00 95.31 216 LEU A N 1
ATOM 1702 C CA . LEU A 1 216 ? 0.688 -13.414 -1.181 1.00 95.31 216 LEU A CA 1
ATOM 1703 C C . LEU A 1 216 ? -0.173 -12.727 -2.250 1.00 95.31 216 LEU A C 1
ATOM 1705 O O . LEU A 1 216 ? 0.104 -12.812 -3.446 1.00 95.31 216 LEU A O 1
ATOM 1709 N N . THR A 1 217 ? -1.186 -11.990 -1.796 1.00 96.38 217 THR A N 1
ATOM 1710 C CA . THR A 1 217 ? -1.930 -11.000 -2.591 1.00 96.38 217 THR A CA 1
ATOM 1711 C C . THR A 1 217 ? -1.855 -9.645 -1.899 1.00 96.38 217 THR A C 1
ATOM 1713 O O . THR A 1 217 ? -1.564 -9.575 -0.697 1.00 96.38 217 THR A O 1
ATOM 1716 N N . TRP A 1 218 ? -2.139 -8.558 -2.624 1.00 96.81 218 TRP A N 1
ATOM 1717 C CA . TRP A 1 218 ? -2.162 -7.231 -2.010 1.00 96.81 218 TRP A CA 1
ATOM 1718 C C . TRP A 1 218 ? -3.198 -7.145 -0.885 1.00 96.81 218 TRP A C 1
ATOM 1720 O O . TRP A 1 218 ? -2.918 -6.636 0.202 1.00 96.81 218 TRP A O 1
ATOM 1730 N N . GLU A 1 219 ? -4.381 -7.714 -1.110 1.00 96.12 219 GLU A N 1
ATOM 1731 C CA . GLU A 1 219 ? -5.451 -7.766 -0.115 1.00 96.12 219 GLU A CA 1
ATOM 1732 C C . GLU A 1 219 ? -5.044 -8.560 1.134 1.00 96.12 219 GLU A C 1
ATOM 1734 O O . GLU A 1 219 ? -5.265 -8.103 2.257 1.00 96.12 219 GLU A O 1
ATOM 1739 N N . LEU A 1 220 ? -4.404 -9.723 0.961 1.00 96.69 220 LEU A N 1
ATOM 1740 C CA . LEU A 1 220 ? -3.943 -10.538 2.085 1.00 96.69 220 LEU A CA 1
ATOM 1741 C C . LEU A 1 220 ? -2.894 -9.797 2.919 1.00 96.69 220 LEU A C 1
ATOM 1743 O O . LEU A 1 220 ? -2.959 -9.831 4.147 1.00 96.69 220 LEU A O 1
ATOM 1747 N N . MET A 1 221 ? -1.970 -9.089 2.263 1.00 97.00 221 MET A N 1
ATOM 1748 C CA . MET A 1 221 ? -0.976 -8.263 2.947 1.00 97.00 221 MET A CA 1
ATOM 1749 C C . MET A 1 221 ? -1.639 -7.168 3.788 1.00 97.00 221 MET A C 1
ATOM 1751 O O . MET A 1 221 ? -1.311 -7.002 4.958 1.00 97.00 221 MET A O 1
ATOM 1755 N N . ASN A 1 222 ? -2.630 -6.469 3.234 1.00 97.81 222 ASN A N 1
ATOM 1756 C CA . ASN A 1 222 ? -3.362 -5.422 3.949 1.00 97.81 222 ASN A CA 1
ATOM 1757 C C . ASN A 1 222 ? -4.105 -5.968 5.178 1.00 97.81 222 ASN A C 1
ATOM 1759 O O . ASN A 1 222 ? -4.037 -5.383 6.260 1.00 97.81 222 ASN A O 1
ATOM 1763 N N . LYS A 1 223 ? -4.762 -7.127 5.037 1.00 97.44 223 LYS A N 1
ATOM 1764 C CA . LYS A 1 223 ? -5.406 -7.829 6.159 1.00 97.44 223 LYS A CA 1
ATOM 1765 C C . LYS A 1 223 ? -4.396 -8.211 7.236 1.00 97.44 223 LYS A C 1
ATOM 1767 O O . LYS A 1 223 ? -4.681 -8.042 8.421 1.00 97.44 223 LYS A O 1
ATOM 1772 N N . HIS A 1 224 ? -3.227 -8.705 6.832 1.00 97.00 224 HIS A N 1
ATOM 1773 C CA . HIS A 1 224 ? -2.163 -9.069 7.758 1.00 97.00 224 HIS A CA 1
ATOM 1774 C C . HIS A 1 224 ? -1.597 -7.850 8.495 1.00 97.00 224 HIS A C 1
ATOM 1776 O O . HIS A 1 224 ? -1.441 -7.919 9.709 1.00 97.00 224 HIS A O 1
ATOM 1782 N N . LEU A 1 225 ? -1.361 -6.725 7.812 1.00 97.50 225 LEU A N 1
ATOM 1783 C CA . LEU A 1 225 ? -0.910 -5.486 8.458 1.00 97.50 225 LEU A CA 1
ATOM 1784 C C . LEU A 1 225 ? -1.898 -5.019 9.520 1.00 97.50 225 LEU A C 1
ATOM 1786 O O . LEU A 1 225 ? -1.497 -4.750 10.652 1.00 97.50 225 LEU A O 1
ATOM 1790 N N . TYR A 1 226 ? -3.189 -4.990 9.179 1.00 97.69 226 TYR A N 1
ATOM 1791 C CA . TYR A 1 226 ? -4.232 -4.657 10.141 1.00 97.69 226 TYR A CA 1
ATOM 1792 C C . TYR A 1 226 ? -4.197 -5.606 11.341 1.00 97.69 226 TYR A C 1
ATOM 1794 O O . TYR A 1 226 ? -4.153 -5.163 12.485 1.00 97.69 226 TYR A O 1
ATOM 1802 N N . GLN A 1 227 ? -4.153 -6.916 11.086 1.00 96.81 227 GLN A N 1
ATOM 1803 C CA . GLN A 1 227 ? -4.113 -7.923 12.139 1.00 96.81 227 GLN A CA 1
ATOM 1804 C C . GLN A 1 227 ? -2.893 -7.744 13.061 1.00 96.81 227 GLN A C 1
ATOM 1806 O O . GLN A 1 227 ? -3.045 -7.683 14.282 1.00 96.81 227 GLN A O 1
ATOM 1811 N N . SER A 1 228 ? -1.703 -7.622 12.475 1.00 96.81 228 SER A N 1
ATOM 1812 C CA . SER A 1 228 ? -0.435 -7.557 13.195 1.00 96.81 228 SER A CA 1
ATOM 1813 C C . SER A 1 228 ? -0.316 -6.289 14.035 1.00 96.81 228 SER A C 1
ATOM 1815 O O . SER A 1 228 ? 0.176 -6.356 15.155 1.00 96.81 228 SER A O 1
ATOM 1817 N N . ILE A 1 229 ? -0.743 -5.138 13.516 1.00 96.81 229 ILE A N 1
ATOM 1818 C CA . ILE A 1 229 ? -0.543 -3.843 14.182 1.00 96.81 229 ILE A CA 1
ATOM 1819 C C . ILE A 1 229 ? -1.642 -3.591 15.217 1.00 96.81 229 ILE A C 1
ATOM 1821 O O . ILE A 1 229 ? -1.367 -3.124 16.320 1.00 96.81 229 ILE A O 1
ATOM 1825 N N . ILE A 1 230 ? -2.891 -3.919 14.889 1.00 95.62 230 ILE A N 1
ATOM 1826 C CA . ILE A 1 230 ? -4.032 -3.591 15.747 1.00 95.62 230 ILE A CA 1
ATOM 1827 C C . ILE A 1 230 ? -4.205 -4.612 16.875 1.00 95.62 230 ILE A C 1
ATOM 1829 O O . ILE A 1 230 ? -4.521 -4.219 17.995 1.00 95.62 230 ILE A O 1
ATOM 1833 N N . TYR A 1 231 ? -3.991 -5.905 16.606 1.00 90.62 231 TYR A N 1
ATOM 1834 C CA . TYR A 1 231 ? -4.284 -6.966 17.579 1.00 90.62 231 TYR A CA 1
ATOM 1835 C C . TYR A 1 231 ? -3.050 -7.618 18.208 1.00 90.62 231 TYR A C 1
ATOM 1837 O O . TYR A 1 231 ? -3.176 -8.207 19.280 1.00 90.62 231 TYR A O 1
ATOM 1845 N N . THR A 1 232 ? -1.887 -7.591 17.550 1.00 88.56 232 THR A N 1
ATOM 1846 C CA . THR A 1 232 ? -0.691 -8.321 18.019 1.00 88.56 232 THR A CA 1
ATOM 1847 C C . THR A 1 232 ? 0.391 -7.406 18.577 1.00 88.56 232 THR A C 1
ATOM 1849 O O . THR A 1 232 ? 1.040 -7.772 19.554 1.00 88.56 232 THR A O 1
ATOM 1852 N N . ASP A 1 233 ? 0.583 -6.230 17.989 1.00 86.25 233 ASP A N 1
ATOM 1853 C CA . ASP A 1 233 ? 1.558 -5.258 18.471 1.00 86.25 233 ASP A CA 1
ATOM 1854 C C . ASP A 1 233 ? 1.096 -4.665 19.818 1.00 86.25 233 ASP A C 1
ATOM 1856 O O . ASP A 1 233 ? -0.012 -4.112 19.882 1.00 86.25 233 ASP A O 1
ATOM 1860 N N . PRO A 1 234 ? 1.894 -4.789 20.896 1.00 77.38 234 PRO A N 1
ATOM 1861 C CA . PRO A 1 234 ? 1.518 -4.296 22.217 1.00 77.38 234 PRO A CA 1
ATOM 1862 C C . PRO A 1 234 ? 1.215 -2.788 22.227 1.00 77.38 234 PRO A C 1
ATOM 1864 O O . PRO A 1 234 ? 1.576 -2.043 21.313 1.00 77.38 234 PRO A O 1
ATOM 1867 N N . LEU A 1 235 ? 0.477 -2.365 23.258 1.00 62.72 235 LEU A N 1
ATOM 1868 C CA . LEU A 1 235 ? 0.142 -0.964 23.534 1.00 62.72 235 LEU A CA 1
ATOM 1869 C C . LEU A 1 235 ? 1.267 -0.249 24.285 1.00 62.72 235 LEU A C 1
ATOM 1871 O O . LEU A 1 235 ? 1.869 -0.892 25.175 1.00 62.72 235 LEU A O 1
#